Protein AF-A0A916R5S2-F1 (afdb_monomer_lite)

Structure (mmCIF, N/CA/C/O backbone):
data_AF-A0A916R5S2-F1
#
_entry.id   AF-A0A916R5S2-F1
#
loop_
_atom_site.group_PDB
_atom_site.id
_atom_site.type_symbol
_atom_site.label_atom_id
_atom_site.label_alt_id
_atom_site.label_comp_id
_atom_site.label_asym_id
_atom_site.label_entity_id
_atom_site.label_seq_id
_atom_site.pdbx_PDB_ins_code
_atom_site.Cartn_x
_atom_site.Cartn_y
_atom_site.Cartn_z
_atom_site.occupancy
_atom_site.B_iso_or_equiv
_atom_site.auth_seq_id
_atom_site.auth_comp_id
_atom_site.auth_asym_id
_atom_site.auth_atom_id
_atom_site.pdbx_PDB_model_num
ATOM 1 N N . MET A 1 1 ? 13.978 -14.803 -26.545 1.00 89.81 1 MET A N 1
ATOM 2 C CA . MET A 1 1 ? 14.622 -14.145 -25.382 1.00 89.81 1 MET A CA 1
ATOM 3 C C . MET A 1 1 ? 14.631 -12.640 -25.612 1.00 89.81 1 MET A C 1
ATOM 5 O O . MET A 1 1 ? 14.760 -12.232 -26.760 1.00 89.81 1 MET A O 1
ATOM 9 N N . TRP A 1 2 ? 14.476 -11.830 -24.563 1.00 93.44 2 TRP A N 1
ATOM 10 C CA . TRP A 1 2 ? 14.509 -10.365 -24.655 1.00 93.44 2 TRP A CA 1
ATOM 11 C C . TRP A 1 2 ? 15.694 -9.820 -23.861 1.00 93.44 2 TRP A C 1
ATOM 13 O O . TRP A 1 2 ? 15.903 -10.225 -22.720 1.00 93.44 2 TRP A O 1
ATOM 23 N N . ILE A 1 3 ? 16.462 -8.920 -24.470 1.00 92.69 3 ILE A N 1
ATOM 24 C CA . ILE A 1 3 ? 17.584 -8.219 -23.846 1.00 92.69 3 ILE A CA 1
ATOM 25 C C . ILE A 1 3 ? 17.203 -6.747 -23.750 1.00 92.69 3 ILE A C 1
ATOM 27 O O . ILE A 1 3 ? 17.071 -6.076 -24.771 1.00 92.69 3 ILE A O 1
ATOM 31 N N . LEU A 1 4 ? 17.036 -6.241 -22.531 1.00 93.19 4 LEU A N 1
ATOM 32 C CA . LEU A 1 4 ? 16.812 -4.820 -22.284 1.00 93.19 4 LEU A CA 1
ATOM 33 C C . LEU A 1 4 ? 18.166 -4.152 -22.047 1.00 93.19 4 LEU A C 1
ATOM 35 O O . LEU A 1 4 ? 18.905 -4.549 -21.148 1.00 93.19 4 LEU A O 1
ATOM 39 N N . SER A 1 5 ? 18.503 -3.161 -22.867 1.00 91.75 5 SER A N 1
ATOM 40 C CA . SER A 1 5 ? 19.760 -2.429 -22.754 1.00 91.75 5 SER A CA 1
ATOM 41 C C . SER A 1 5 ? 19.482 -0.948 -22.488 1.00 91.75 5 SER A C 1
ATOM 43 O O . SER A 1 5 ? 18.936 -0.278 -23.371 1.00 91.75 5 SER A O 1
ATOM 45 N N . PRO A 1 6 ? 19.879 -0.406 -21.315 1.00 88.94 6 PRO A N 1
ATOM 46 C CA . PRO A 1 6 ? 19.722 1.017 -20.998 1.00 88.94 6 PRO A CA 1
ATOM 47 C C . PRO A 1 6 ? 20.421 1.934 -22.006 1.00 88.94 6 PRO A C 1
ATOM 49 O O . PRO A 1 6 ? 19.962 3.041 -22.266 1.00 88.94 6 PRO A O 1
ATOM 52 N N . SER A 1 7 ? 21.524 1.463 -22.595 1.00 87.38 7 SER A N 1
ATOM 53 C CA . SER A 1 7 ? 22.209 2.129 -23.701 1.00 87.38 7 SER A CA 1
ATOM 54 C C . SER A 1 7 ? 22.721 1.119 -24.715 1.00 87.38 7 SER A C 1
ATOM 56 O O . SER A 1 7 ? 23.591 0.307 -24.395 1.00 87.38 7 SER A O 1
ATOM 58 N N . CYS A 1 8 ? 22.276 1.249 -25.958 1.00 90.88 8 CYS A N 1
ATOM 59 C CA . CYS A 1 8 ? 22.796 0.489 -27.082 1.00 90.88 8 CYS A CA 1
ATOM 60 C C . CYS A 1 8 ? 23.382 1.442 -28.129 1.00 90.88 8 CYS A C 1
ATOM 62 O O . CYS A 1 8 ? 22.776 2.468 -28.454 1.00 90.88 8 CYS A O 1
ATOM 64 N N . SER A 1 9 ? 24.565 1.110 -28.648 1.00 90.81 9 SER A N 1
ATOM 65 C CA . SER A 1 9 ? 25.219 1.847 -29.733 1.00 90.81 9 SER A CA 1
ATOM 66 C C . SER A 1 9 ? 25.009 1.139 -31.070 1.00 90.81 9 SER A C 1
ATOM 68 O O . SER A 1 9 ? 24.817 -0.078 -31.109 1.00 90.81 9 SER A O 1
ATOM 70 N N . ALA A 1 10 ? 25.116 1.883 -32.175 1.00 88.81 10 ALA A N 1
ATOM 71 C CA . ALA A 1 10 ? 25.030 1.316 -33.525 1.00 88.81 10 ALA A CA 1
ATOM 72 C C . ALA A 1 10 ? 26.030 0.163 -33.728 1.00 88.81 10 ALA A C 1
ATOM 74 O O . ALA A 1 10 ? 25.668 -0.888 -34.239 1.00 88.81 10 ALA A O 1
ATOM 75 N N . ARG A 1 11 ? 27.251 0.296 -33.188 1.00 92.19 11 ARG A N 1
ATOM 76 C CA . ARG A 1 11 ? 28.278 -0.757 -33.235 1.00 92.19 11 ARG A CA 1
ATOM 77 C C . ARG A 1 11 ? 27.813 -2.083 -32.622 1.00 92.19 11 ARG A C 1
ATOM 79 O O . ARG A 1 11 ? 28.176 -3.135 -33.137 1.00 92.19 11 ARG A O 1
ATOM 86 N N . ILE A 1 12 ? 27.066 -2.047 -31.516 1.00 88.88 12 ILE A N 1
ATOM 87 C CA . ILE A 1 12 ? 26.547 -3.261 -30.866 1.00 88.88 12 ILE A CA 1
ATOM 88 C C . ILE A 1 12 ? 25.452 -3.883 -31.736 1.00 88.88 12 ILE A C 1
ATOM 90 O O . ILE A 1 12 ? 25.489 -5.083 -31.991 1.00 88.88 12 ILE A O 1
ATOM 94 N N . ILE A 1 13 ? 24.519 -3.065 -32.226 1.00 92.00 13 ILE A N 1
ATOM 95 C CA . ILE A 1 13 ? 23.412 -3.508 -33.085 1.00 92.00 13 ILE A CA 1
ATOM 96 C C . ILE A 1 13 ? 23.960 -4.184 -34.350 1.00 92.00 13 ILE A C 1
ATOM 98 O O . ILE A 1 13 ? 23.621 -5.335 -34.633 1.00 92.00 13 ILE A O 1
ATOM 102 N N . ASP A 1 14 ? 24.877 -3.507 -35.043 1.00 92.00 14 ASP A N 1
ATOM 103 C CA . ASP A 1 14 ? 25.511 -3.999 -36.266 1.00 92.00 14 ASP A CA 1
ATOM 104 C C . ASP A 1 14 ? 26.375 -5.236 -35.996 1.00 92.00 14 ASP A C 1
ATOM 106 O O . ASP A 1 14 ? 26.348 -6.198 -36.764 1.00 92.00 14 ASP A O 1
ATOM 110 N N . GLY A 1 15 ? 27.105 -5.252 -34.875 1.00 91.06 15 GLY A N 1
ATOM 111 C CA . GLY A 1 15 ? 27.971 -6.363 -34.480 1.00 91.06 15 GLY A CA 1
ATOM 112 C C . GLY A 1 15 ? 27.218 -7.672 -34.232 1.00 91.06 15 GLY A C 1
ATOM 113 O O . GLY A 1 15 ? 27.722 -8.740 -34.574 1.00 91.06 15 GLY A O 1
ATOM 114 N N . PHE A 1 16 ? 25.995 -7.602 -33.699 1.00 90.12 16 PHE A N 1
ATOM 115 C CA . PHE A 1 16 ? 25.113 -8.766 -33.549 1.00 90.12 16 PHE A CA 1
ATOM 116 C C . PHE A 1 16 ? 24.266 -9.056 -34.799 1.00 90.12 16 PHE A C 1
ATOM 118 O O . PHE A 1 16 ? 23.487 -10.012 -34.809 1.00 90.12 16 PHE A O 1
ATOM 125 N N . GLY A 1 17 ? 24.403 -8.250 -35.858 1.00 90.81 17 GLY A N 1
ATOM 126 C CA . GLY A 1 17 ? 23.577 -8.341 -37.060 1.00 90.81 17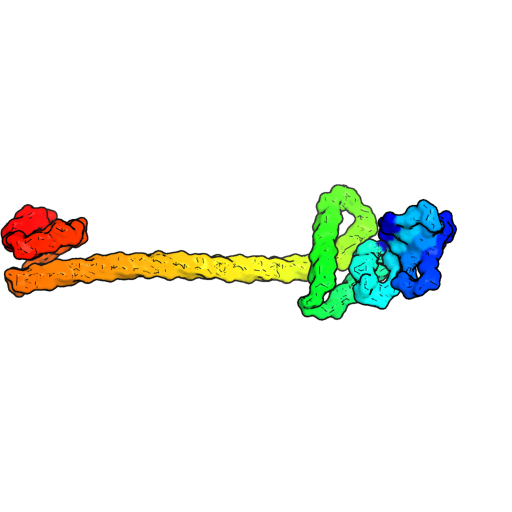 GLY A CA 1
ATOM 127 C C . GLY A 1 17 ? 22.090 -8.130 -36.772 1.00 90.81 17 GLY A C 1
ATOM 128 O O . GLY A 1 17 ? 21.247 -8.676 -37.489 1.00 90.81 17 GLY A O 1
ATOM 129 N N . ALA A 1 18 ? 21.771 -7.398 -35.702 1.00 93.12 18 ALA A N 1
ATOM 130 C CA . ALA A 1 18 ? 20.407 -7.166 -35.268 1.00 93.12 18 ALA A CA 1
ATOM 131 C C . ALA A 1 18 ? 19.750 -6.121 -36.176 1.00 93.12 18 ALA A C 1
ATOM 133 O O . ALA A 1 18 ? 20.340 -5.088 -36.489 1.00 93.12 18 ALA A O 1
ATOM 134 N N . LYS A 1 19 ? 18.528 -6.394 -36.630 1.00 92.00 19 LYS A N 1
ATOM 135 C CA . LYS A 1 19 ? 17.809 -5.537 -37.581 1.00 92.00 19 LYS A CA 1
ATOM 136 C C . LYS A 1 19 ? 16.468 -5.114 -37.016 1.00 92.00 19 LYS A C 1
ATOM 138 O O . LYS A 1 19 ? 15.856 -5.852 -36.248 1.00 92.00 19 LYS A O 1
ATOM 143 N N . LEU A 1 20 ? 16.017 -3.927 -37.409 1.00 90.50 20 LEU A N 1
ATOM 144 C CA . LEU A 1 20 ? 14.646 -3.505 -37.148 1.00 90.50 20 LEU A CA 1
ATOM 145 C C . LEU A 1 20 ? 13.672 -4.477 -37.810 1.00 90.50 20 LEU A C 1
ATOM 147 O O . LEU A 1 20 ? 13.974 -5.081 -38.845 1.00 90.50 20 LEU A O 1
ATOM 151 N N . ASP A 1 21 ? 12.501 -4.604 -37.204 1.00 86.44 21 ASP A N 1
ATOM 152 C CA . ASP A 1 21 ? 11.423 -5.364 -37.804 1.00 86.44 21 ASP A CA 1
ATOM 153 C C . ASP A 1 21 ? 10.960 -4.711 -39.113 1.00 86.44 21 ASP A C 1
ATOM 155 O O . ASP A 1 21 ? 10.623 -3.529 -39.168 1.00 86.44 21 ASP A O 1
ATOM 159 N N . SER A 1 22 ? 10.922 -5.507 -40.178 1.00 79.94 22 SER A N 1
ATOM 160 C CA . SER A 1 22 ? 10.434 -5.083 -41.489 1.00 79.94 22 SER A CA 1
ATOM 161 C C . SER A 1 22 ? 8.906 -5.056 -41.583 1.00 79.94 22 SER A C 1
ATOM 163 O O . SER A 1 22 ? 8.383 -4.535 -42.565 1.00 79.94 22 SER A O 1
ATOM 165 N N . SER A 1 23 ? 8.183 -5.631 -40.613 1.00 81.38 23 SER A N 1
ATOM 166 C CA . SER A 1 23 ? 6.713 -5.676 -40.628 1.00 81.38 23 SER A CA 1
ATOM 167 C C . SER A 1 23 ? 6.047 -4.383 -40.136 1.00 81.38 23 SER A C 1
ATOM 169 O O . SER A 1 23 ? 4.849 -4.199 -40.344 1.00 81.38 23 SER A O 1
ATOM 171 N N . GLY A 1 24 ? 6.814 -3.476 -39.517 1.00 80.00 24 GLY A N 1
ATOM 172 C CA . GLY A 1 24 ? 6.319 -2.195 -39.001 1.00 80.00 24 GLY A CA 1
ATOM 173 C C . GLY A 1 24 ? 5.484 -2.312 -37.723 1.00 80.00 24 GLY A C 1
ATOM 174 O O . GLY A 1 24 ? 4.886 -1.330 -37.296 1.00 80.00 24 GLY A O 1
ATOM 175 N N . GLN A 1 25 ? 5.436 -3.496 -37.107 1.00 85.62 25 GLN A N 1
ATOM 176 C CA . GLN A 1 25 ? 4.687 -3.734 -35.870 1.00 85.62 25 GLN A CA 1
ATOM 177 C C . GLN A 1 25 ? 5.433 -3.247 -34.624 1.00 85.62 25 GLN A C 1
ATOM 179 O O . GLN A 1 25 ? 4.815 -3.037 -33.582 1.00 85.62 25 GLN A O 1
ATOM 184 N N . TRP A 1 26 ? 6.751 -3.071 -34.723 1.00 89.81 26 TRP A N 1
ATOM 185 C CA . TRP A 1 26 ? 7.603 -2.690 -33.603 1.00 89.81 26 TRP A CA 1
ATOM 186 C C . TRP A 1 26 ? 8.151 -1.271 -33.766 1.00 89.81 26 TRP A C 1
ATOM 188 O O . TRP A 1 26 ? 8.529 -0.883 -34.875 1.00 89.81 26 TRP A O 1
ATOM 198 N N . PRO A 1 27 ? 8.222 -0.490 -32.672 1.00 90.38 27 PRO A N 1
ATOM 199 C CA . PRO A 1 27 ? 8.779 0.852 -32.715 1.00 90.38 27 PRO A CA 1
ATOM 200 C C . PRO A 1 27 ? 10.292 0.823 -32.956 1.00 90.38 27 PRO A C 1
ATOM 202 O O . PRO A 1 27 ? 10.969 -0.197 -32.789 1.00 90.38 27 PRO A O 1
ATOM 205 N N . THR A 1 28 ? 10.846 1.990 -33.288 1.00 90.25 28 THR A N 1
ATOM 206 C CA . THR A 1 28 ? 12.298 2.192 -33.281 1.00 90.25 28 THR A CA 1
ATOM 207 C C . THR A 1 28 ? 12.879 1.828 -31.915 1.00 90.25 28 THR A C 1
ATOM 209 O O . THR A 1 28 ? 12.227 2.004 -30.886 1.00 90.25 28 THR A O 1
ATOM 212 N N . GLY A 1 29 ? 14.101 1.296 -31.901 1.00 91.19 29 GLY A N 1
ATOM 213 C CA . GLY A 1 29 ? 14.746 0.817 -30.678 1.00 91.19 29 GLY A CA 1
ATOM 214 C C . GLY A 1 29 ? 14.528 -0.671 -30.382 1.00 91.19 29 GLY A C 1
ATOM 215 O O . GLY A 1 29 ? 15.212 -1.204 -29.511 1.00 91.19 29 GLY A O 1
ATOM 216 N N . VAL A 1 30 ? 13.648 -1.371 -31.110 1.00 94.50 30 VAL A N 1
ATOM 217 C CA . VAL A 1 30 ? 13.471 -2.829 -30.992 1.00 94.50 30 VAL A CA 1
ATOM 218 C C . VAL A 1 30 ? 14.119 -3.543 -32.176 1.00 94.50 30 VAL A C 1
ATOM 220 O O . VAL A 1 30 ? 13.695 -3.400 -33.321 1.00 94.50 30 VAL A O 1
ATOM 223 N N . TYR A 1 31 ? 15.148 -4.337 -31.891 1.00 94.25 31 TYR A N 1
ATOM 224 C CA . TYR A 1 31 ? 15.961 -5.027 -32.887 1.00 94.25 31 TYR A CA 1
ATOM 225 C C . TYR A 1 31 ? 15.865 -6.539 -32.725 1.00 94.25 31 TYR A C 1
ATOM 227 O O . TYR A 1 31 ? 15.922 -7.056 -31.613 1.00 94.25 31 TYR A O 1
ATOM 235 N N . PHE A 1 32 ? 15.800 -7.260 -33.837 1.00 94.62 32 PHE A N 1
ATOM 236 C CA . PHE A 1 32 ? 15.737 -8.715 -33.876 1.00 94.62 32 PHE A CA 1
ATOM 237 C C . PHE A 1 32 ? 17.043 -9.290 -34.411 1.00 94.62 32 PHE A C 1
ATOM 239 O O . PHE A 1 32 ? 17.549 -8.865 -35.452 1.00 94.62 32 PHE A O 1
ATOM 246 N N . LEU A 1 33 ? 17.594 -10.263 -33.688 1.00 93.50 33 LEU A N 1
ATOM 247 C CA . LEU A 1 33 ? 18.788 -10.990 -34.106 1.00 93.50 33 LEU A CA 1
ATOM 248 C C . LEU A 1 33 ? 18.435 -11.979 -35.234 1.00 93.50 33 LEU A C 1
ATOM 250 O O . LEU A 1 33 ? 17.257 -12.289 -35.445 1.00 93.50 33 LEU A O 1
ATOM 254 N N . PRO A 1 34 ? 19.434 -12.503 -35.969 1.00 91.75 34 PRO A N 1
ATOM 255 C CA . PRO A 1 34 ? 19.202 -13.458 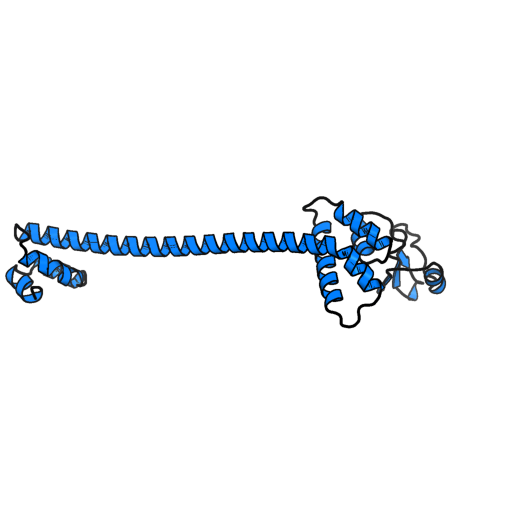-37.049 1.00 91.75 34 PRO A CA 1
ATOM 256 C C . PRO A 1 34 ? 18.321 -14.650 -36.641 1.00 91.75 34 PRO A C 1
ATOM 258 O O . PRO A 1 34 ? 18.397 -15.140 -35.515 1.00 91.75 34 PRO A O 1
ATOM 261 N N . LYS A 1 35 ? 17.529 -15.152 -37.600 1.00 85.56 35 LYS A N 1
ATOM 262 C CA . LYS A 1 35 ? 16.391 -16.082 -37.421 1.00 85.56 35 LYS A CA 1
ATOM 263 C C . LYS A 1 35 ? 16.611 -17.250 -36.449 1.00 85.56 35 LYS A C 1
ATOM 265 O O . LYS A 1 35 ? 15.677 -17.648 -35.770 1.00 85.56 35 LYS A O 1
ATOM 270 N N . PHE A 1 36 ? 17.813 -17.814 -36.377 1.00 88.25 36 PHE A N 1
ATOM 271 C CA . PHE A 1 36 ? 18.091 -18.972 -35.518 1.00 88.25 36 PHE A CA 1
ATOM 272 C C . PHE A 1 36 ? 18.387 -18.620 -34.053 1.00 88.25 36 PHE A C 1
ATOM 274 O O . PHE A 1 36 ? 18.405 -19.511 -33.212 1.00 88.25 36 PHE A O 1
ATOM 281 N N . GLN A 1 37 ? 18.600 -17.341 -33.730 1.00 86.19 37 GLN A N 1
ATOM 282 C CA . GLN A 1 37 ? 18.935 -16.889 -32.376 1.00 86.19 37 GLN A CA 1
ATOM 283 C C . GLN A 1 37 ? 17.698 -16.548 -31.531 1.00 86.19 37 GLN A C 1
ATOM 285 O O . GLN A 1 37 ? 17.817 -16.446 -30.312 1.00 86.19 37 GLN A O 1
ATOM 290 N N . ASN A 1 38 ? 16.520 -16.366 -32.152 1.00 86.50 38 ASN A N 1
ATOM 291 C CA . ASN A 1 38 ? 15.231 -16.106 -31.482 1.00 86.50 38 ASN A CA 1
ATOM 292 C C . ASN A 1 38 ? 15.318 -15.082 -30.329 1.00 86.50 38 ASN A C 1
ATOM 294 O O . ASN A 1 38 ? 14.735 -15.260 -29.249 1.00 86.50 38 ASN A O 1
ATOM 298 N N . THR A 1 39 ? 16.089 -14.016 -30.544 1.00 93.12 39 THR A N 1
ATOM 299 C CA . THR A 1 39 ? 16.413 -13.014 -29.527 1.00 93.12 39 THR A CA 1
ATOM 300 C C . THR A 1 39 ? 16.133 -11.616 -30.058 1.00 93.12 39 THR A C 1
ATOM 302 O O . THR A 1 39 ? 16.408 -11.329 -31.223 1.00 93.12 39 THR A O 1
ATOM 305 N N . ALA A 1 40 ? 15.590 -10.759 -29.197 1.00 93.25 40 ALA A N 1
ATOM 306 C CA . ALA A 1 40 ? 15.369 -9.349 -29.476 1.00 93.25 40 ALA A CA 1
ATOM 307 C C . ALA A 1 40 ? 16.146 -8.479 -28.480 1.00 93.25 40 ALA A C 1
ATOM 309 O O . ALA A 1 40 ? 16.216 -8.799 -27.291 1.00 93.25 40 ALA A O 1
ATOM 310 N N . ILE A 1 41 ? 16.721 -7.384 -28.971 1.00 94.56 41 ILE A N 1
ATOM 311 C CA . ILE A 1 41 ? 17.360 -6.337 -28.176 1.00 94.56 41 ILE A CA 1
ATOM 312 C C . ILE A 1 41 ? 16.436 -5.126 -28.168 1.00 94.56 41 ILE A C 1
ATOM 314 O O . ILE A 1 41 ? 16.064 -4.611 -29.220 1.00 94.56 41 ILE A O 1
ATOM 318 N N . VAL A 1 42 ? 16.119 -4.641 -26.976 1.00 95.62 42 VAL A N 1
ATOM 319 C CA . VAL A 1 42 ? 15.435 -3.371 -26.761 1.00 95.62 42 VAL A CA 1
ATOM 320 C C . VAL A 1 42 ? 16.478 -2.353 -26.323 1.00 95.62 42 VAL A C 1
ATOM 322 O O . VAL A 1 42 ? 16.985 -2.397 -25.200 1.00 95.62 42 VAL A O 1
ATOM 325 N N . ALA A 1 43 ? 16.824 -1.452 -27.233 1.00 95.00 43 ALA A N 1
ATOM 326 C CA . ALA A 1 43 ? 17.688 -0.312 -26.981 1.00 95.00 43 ALA A CA 1
ATOM 327 C C . ALA A 1 43 ? 16.852 0.815 -26.366 1.00 95.00 43 ALA A C 1
ATOM 329 O O . ALA A 1 43 ? 16.232 1.599 -27.084 1.00 95.0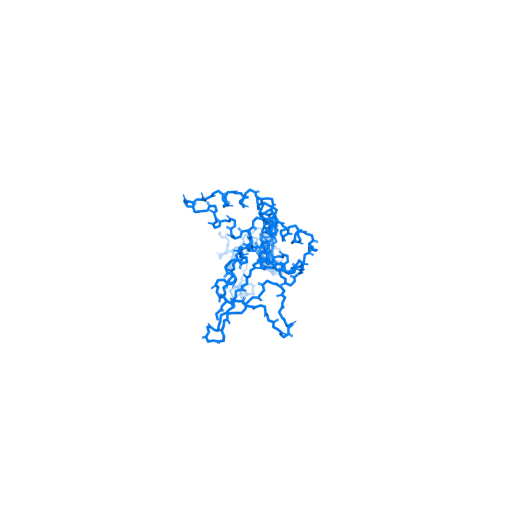0 43 ALA A O 1
ATOM 330 N N . ILE A 1 44 ? 16.827 0.893 -25.034 1.00 94.81 44 ILE A N 1
ATOM 331 C CA . ILE A 1 44 ? 15.954 1.819 -24.296 1.00 94.81 44 ILE A CA 1
ATOM 332 C C . ILE A 1 44 ? 16.223 3.275 -24.699 1.00 94.81 44 ILE A C 1
ATOM 334 O O . ILE A 1 44 ? 15.287 4.039 -24.915 1.00 94.81 44 ILE A O 1
ATOM 338 N N . ASN A 1 45 ? 17.493 3.636 -24.897 1.00 93.56 45 ASN A N 1
ATOM 339 C CA . ASN A 1 45 ? 17.922 4.966 -25.337 1.00 93.56 45 ASN A CA 1
ATOM 340 C C . ASN A 1 45 ? 17.507 5.348 -26.771 1.00 93.56 45 ASN A C 1
ATOM 342 O O . ASN A 1 45 ? 17.795 6.459 -27.204 1.00 93.56 45 ASN A O 1
ATOM 346 N N . GLN A 1 46 ? 16.890 4.434 -27.522 1.00 94.00 46 GLN A N 1
ATOM 347 C CA . GLN A 1 46 ? 16.448 4.646 -28.905 1.00 94.00 46 GLN A CA 1
ATOM 348 C C . GLN A 1 46 ? 14.931 4.456 -29.068 1.00 94.00 46 GLN A C 1
ATOM 350 O O . GLN A 1 46 ? 14.408 4.541 -30.184 1.00 94.00 46 GLN A O 1
ATOM 355 N N . LEU A 1 47 ? 14.221 4.185 -27.967 1.00 95.06 47 LEU A N 1
ATOM 356 C CA . LEU A 1 47 ? 12.769 4.075 -27.970 1.00 95.06 47 LEU A CA 1
ATOM 357 C C . LEU A 1 47 ? 12.124 5.446 -28.219 1.00 95.06 47 LEU A C 1
ATOM 359 O O . LEU A 1 47 ? 12.623 6.458 -27.719 1.00 95.06 47 LEU A O 1
ATOM 363 N N . PRO A 1 48 ? 10.999 5.499 -28.954 1.00 94.19 48 PRO A N 1
ATOM 364 C CA . PRO A 1 48 ? 10.277 6.743 -29.179 1.00 94.19 48 PRO A CA 1
ATOM 365 C C . PRO A 1 48 ? 9.754 7.325 -27.866 1.00 94.19 48 PRO A C 1
ATOM 367 O O . PRO A 1 48 ? 9.427 6.591 -26.937 1.00 94.19 48 PRO A O 1
ATOM 370 N N . ILE A 1 49 ? 9.636 8.648 -27.809 1.00 93.19 49 ILE A N 1
ATOM 371 C CA . ILE A 1 49 ? 9.117 9.377 -26.650 1.00 93.19 49 ILE A CA 1
ATOM 372 C C . ILE A 1 49 ? 7.586 9.381 -26.721 1.00 93.19 49 ILE A C 1
ATOM 374 O O . ILE A 1 49 ? 6.989 10.164 -27.459 1.00 93.19 49 ILE A O 1
ATOM 378 N N . ASN A 1 50 ? 6.957 8.454 -26.003 1.00 91.69 50 ASN A N 1
ATOM 379 C CA . ASN A 1 50 ? 5.510 8.368 -25.819 1.00 91.69 50 ASN A CA 1
ATOM 380 C C . ASN A 1 50 ? 5.178 7.570 -24.541 1.00 91.69 50 ASN A C 1
ATOM 382 O O . ASN A 1 50 ? 6.078 7.068 -23.859 1.00 91.69 50 ASN A O 1
ATOM 386 N N . GLN A 1 51 ? 3.887 7.454 -24.214 1.00 89.00 51 GLN A N 1
ATOM 387 C CA . GLN A 1 51 ? 3.427 6.746 -23.013 1.00 89.00 51 GLN A CA 1
ATOM 388 C C . GLN A 1 51 ? 3.688 5.230 -23.069 1.00 89.00 51 GLN A C 1
ATOM 390 O O . GLN A 1 51 ? 4.039 4.644 -22.047 1.00 89.00 51 GLN A O 1
ATOM 395 N N . ASP A 1 52 ? 3.605 4.605 -24.248 1.00 90.38 52 ASP A N 1
ATOM 396 C CA . ASP A 1 52 ? 3.758 3.149 -24.409 1.00 90.38 52 ASP A CA 1
ATOM 397 C C . ASP A 1 52 ? 5.173 2.660 -24.069 1.00 90.38 52 ASP A C 1
ATOM 399 O O . ASP A 1 52 ? 5.368 1.534 -23.606 1.00 90.38 52 ASP A O 1
ATOM 403 N N . THR A 1 53 ? 6.180 3.510 -24.277 1.00 93.62 53 THR A N 1
ATOM 404 C CA . THR A 1 53 ? 7.588 3.212 -23.976 1.00 93.62 53 THR A CA 1
ATOM 405 C C . THR A 1 53 ? 8.059 3.800 -22.651 1.00 93.62 53 THR A C 1
ATOM 407 O O . THR A 1 53 ? 9.188 3.525 -22.238 1.00 93.62 53 THR A O 1
ATOM 410 N N . LEU A 1 54 ? 7.229 4.610 -21.985 1.00 92.12 54 LEU A N 1
ATOM 411 C CA . LEU A 1 54 ? 7.605 5.360 -20.787 1.00 92.12 54 LEU A CA 1
ATOM 412 C C . LEU A 1 54 ? 8.167 4.438 -19.703 1.00 92.12 54 LEU A C 1
ATOM 414 O O . LEU A 1 54 ? 9.246 4.695 -19.177 1.00 92.12 54 LEU A O 1
ATOM 418 N N . TRP A 1 55 ? 7.485 3.321 -19.442 1.00 91.06 55 TRP A N 1
ATOM 419 C CA . TRP A 1 55 ? 7.896 2.351 -18.429 1.00 91.06 55 TRP A CA 1
ATOM 420 C C . TRP A 1 55 ? 9.306 1.796 -18.671 1.00 91.06 55 TRP A C 1
ATOM 422 O O . TRP A 1 55 ? 10.055 1.643 -17.716 1.00 91.06 55 TRP A O 1
ATOM 432 N N . LEU A 1 56 ? 9.700 1.556 -19.929 1.00 91.81 56 LEU A N 1
ATOM 433 C CA . LEU A 1 56 ? 11.057 1.119 -20.280 1.00 91.81 56 LEU A CA 1
ATOM 434 C C . LEU A 1 56 ? 12.065 2.252 -20.132 1.00 91.81 56 LEU A C 1
ATOM 436 O O . LEU A 1 56 ? 13.165 2.029 -19.634 1.00 91.81 56 LEU A O 1
ATOM 440 N N . ARG A 1 57 ? 11.704 3.463 -20.566 1.00 92.44 57 ARG A N 1
ATOM 441 C CA . ARG A 1 57 ? 12.602 4.625 -20.542 1.00 92.44 57 ARG A CA 1
ATOM 442 C C . ARG A 1 57 ? 12.914 5.093 -19.123 1.00 92.44 57 ARG A C 1
ATOM 444 O O . ARG A 1 57 ? 14.036 5.527 -18.886 1.00 92.44 57 ARG A O 1
ATOM 451 N N . VAL A 1 58 ? 11.997 4.895 -18.174 1.00 89.00 58 VAL A N 1
ATOM 452 C CA . VAL A 1 58 ? 12.249 5.078 -16.733 1.00 89.00 58 VAL A CA 1
ATOM 453 C C . VAL A 1 58 ? 13.365 4.149 -16.221 1.00 89.00 58 VAL A C 1
ATOM 455 O O . VAL A 1 58 ? 14.118 4.532 -15.327 1.00 89.00 58 VAL A O 1
ATOM 458 N N . LEU A 1 59 ? 13.540 2.966 -16.827 1.00 85.50 59 LEU A N 1
ATOM 459 C CA . LEU A 1 59 ? 14.640 2.033 -16.524 1.00 85.50 59 LEU A CA 1
ATOM 460 C C . LEU A 1 59 ? 15.911 2.311 -17.345 1.00 85.50 59 LEU A C 1
ATOM 462 O O . LEU A 1 59 ? 16.871 1.538 -17.296 1.00 85.50 59 LEU A O 1
ATOM 466 N N . GLY A 1 60 ? 15.894 3.365 -18.163 1.00 87.38 60 GLY A N 1
ATOM 467 C CA . GLY A 1 60 ? 17.043 3.815 -18.932 1.00 87.38 60 GLY A CA 1
ATOM 468 C C . GLY A 1 60 ? 18.116 4.437 -18.043 1.00 87.38 60 GLY A C 1
ATOM 469 O O . GLY A 1 60 ? 18.114 4.293 -16.825 1.00 87.38 60 GLY A O 1
ATOM 470 N N . LYS A 1 61 ? 19.042 5.167 -18.662 1.00 83.38 61 LYS A N 1
ATOM 471 C CA . LYS A 1 61 ? 20.066 5.926 -17.937 1.00 83.38 61 LYS A CA 1
ATOM 472 C C . LYS A 1 61 ? 20.342 7.273 -18.590 1.00 83.38 61 LYS A C 1
ATOM 474 O O . LYS A 1 61 ? 20.064 7.453 -19.780 1.00 83.38 61 LYS A O 1
ATOM 479 N N . GLY A 1 62 ? 20.914 8.194 -17.817 1.00 84.38 62 GLY A N 1
ATOM 480 C CA . GLY A 1 62 ? 21.225 9.553 -18.264 1.00 84.38 62 GLY A CA 1
ATOM 481 C C . GLY A 1 62 ? 19.986 10.273 -18.804 1.00 84.38 62 GLY A C 1
ATOM 482 O O . GLY A 1 62 ? 18.898 10.163 -18.242 1.00 84.38 62 GLY A O 1
ATOM 483 N N . GLN A 1 63 ? 20.131 10.944 -19.949 1.00 85.69 63 GLN A N 1
ATOM 484 C CA . GLN A 1 63 ? 19.081 11.788 -20.539 1.00 85.69 63 GLN A CA 1
ATOM 485 C C . GLN A 1 63 ? 17.765 11.050 -20.828 1.00 85.69 63 GLN A C 1
ATOM 487 O O . GLN A 1 63 ? 16.691 11.616 -20.642 1.00 85.69 63 GLN A O 1
ATOM 492 N N . THR A 1 64 ? 17.817 9.784 -21.264 1.00 90.31 64 THR A N 1
ATOM 493 C CA . THR A 1 64 ? 16.596 9.011 -21.556 1.00 90.31 64 THR A CA 1
ATOM 494 C C . THR A 1 64 ? 15.741 8.823 -20.306 1.00 90.31 64 THR A C 1
ATOM 496 O O . THR A 1 64 ? 14.517 8.920 -20.376 1.00 90.31 64 THR A O 1
ATOM 499 N N . GLN A 1 65 ? 16.390 8.572 -19.169 1.00 86.19 65 GLN A N 1
ATOM 500 C CA . GLN A 1 65 ? 15.715 8.390 -17.893 1.00 86.19 65 GLN A CA 1
ATOM 501 C C . GLN A 1 65 ? 15.229 9.721 -17.325 1.00 86.19 65 GLN A C 1
ATOM 503 O O . GLN A 1 65 ? 14.093 9.797 -16.874 1.00 86.19 65 GLN A O 1
ATOM 508 N N . GLU A 1 66 ? 16.042 10.776 -17.402 1.00 84.56 66 GLU A N 1
ATOM 509 C CA . GLU A 1 66 ? 15.642 12.125 -16.978 1.00 84.56 66 GLU A CA 1
ATOM 510 C C . GLU A 1 66 ? 14.376 12.588 -17.696 1.00 84.56 66 GLU A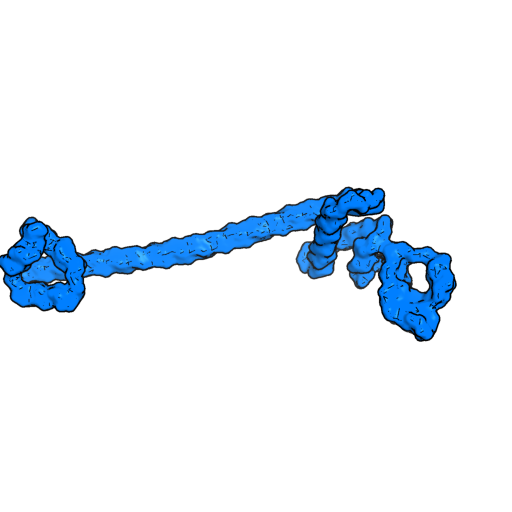 C 1
ATOM 512 O O . GLU A 1 66 ? 13.416 13.021 -17.062 1.00 84.56 66 GLU A O 1
ATOM 517 N N . GLN A 1 67 ? 14.341 12.431 -19.018 1.00 89.12 67 GLN A N 1
ATOM 518 C CA . GLN A 1 67 ? 13.176 12.790 -19.810 1.00 89.12 67 GLN A CA 1
ATOM 519 C C . GLN A 1 67 ? 11.949 11.949 -19.429 1.00 89.12 67 GLN A C 1
ATOM 521 O O . GLN A 1 67 ? 10.853 12.487 -19.288 1.00 89.12 67 GLN A O 1
ATOM 526 N N . ALA A 1 68 ? 12.138 10.646 -19.209 1.00 91.38 68 ALA A N 1
ATOM 527 C CA . ALA A 1 68 ? 11.064 9.758 -18.783 1.00 91.38 68 ALA A CA 1
ATOM 528 C C . ALA A 1 68 ? 10.524 10.111 -17.387 1.00 91.38 68 ALA A C 1
ATOM 530 O O . ALA A 1 68 ? 9.320 10.034 -17.165 1.00 91.38 68 ALA A O 1
ATOM 531 N N . ILE A 1 69 ? 11.379 10.538 -16.455 1.00 86.62 69 ILE A N 1
ATOM 532 C CA . ILE A 1 69 ? 10.953 11.008 -15.129 1.00 86.62 69 ILE A CA 1
ATOM 533 C C . ILE A 1 69 ? 10.132 12.297 -15.261 1.00 86.62 69 ILE A C 1
ATOM 535 O O . ILE A 1 69 ? 9.071 12.398 -14.654 1.00 86.62 69 ILE A O 1
ATOM 539 N N . LEU A 1 70 ? 10.552 13.250 -16.098 1.00 87.38 70 LEU A N 1
ATOM 540 C CA . LEU A 1 70 ? 9.776 14.474 -16.340 1.00 87.38 70 LEU A CA 1
ATOM 541 C C . LEU A 1 70 ? 8.403 14.177 -16.961 1.00 87.38 70 LEU A C 1
ATOM 543 O O . LEU A 1 70 ? 7.398 14.765 -16.566 1.00 87.38 70 LEU A O 1
ATOM 547 N N . GLU A 1 71 ? 8.337 13.245 -17.912 1.00 91.25 71 GLU A N 1
ATOM 548 C CA . GLU A 1 71 ? 7.067 12.787 -18.486 1.00 91.25 71 GLU A CA 1
ATOM 549 C C . GLU A 1 71 ? 6.177 12.104 -17.445 1.00 91.25 71 GLU A C 1
ATOM 551 O O . GLU A 1 71 ? 4.971 12.345 -17.424 1.00 91.25 71 GLU A O 1
ATOM 556 N N . LEU A 1 72 ? 6.767 11.284 -16.571 1.00 89.56 72 LEU A N 1
ATOM 557 C CA . LEU A 1 72 ? 6.077 10.620 -15.469 1.00 89.56 72 LEU A CA 1
ATOM 558 C C . LEU A 1 72 ? 5.470 11.637 -14.493 1.00 89.56 72 LEU A C 1
ATOM 560 O O . LEU A 1 72 ? 4.314 11.494 -14.096 1.00 89.56 72 LEU A O 1
ATOM 564 N N . GLU A 1 73 ? 6.220 12.680 -14.135 1.00 84.88 73 GLU A N 1
ATOM 565 C CA . GLU A 1 73 ? 5.750 13.756 -13.258 1.00 84.88 73 GLU A CA 1
ATOM 566 C C . GLU A 1 73 ? 4.643 14.604 -13.892 1.00 84.88 73 GLU A C 1
ATOM 568 O O . GLU A 1 73 ? 3.752 15.082 -13.187 1.00 84.88 73 GLU A O 1
ATOM 573 N N . ALA A 1 74 ? 4.675 14.767 -15.217 1.00 89.25 74 ALA A N 1
ATOM 574 C CA . ALA A 1 74 ? 3.659 15.492 -15.970 1.00 89.25 74 ALA A CA 1
ATOM 575 C C . ALA A 1 74 ? 2.336 14.716 -16.122 1.00 89.25 74 ALA A C 1
ATOM 577 O O . ALA A 1 74 ? 1.327 15.305 -16.521 1.00 89.25 74 ALA A O 1
ATOM 578 N N . LEU A 1 75 ? 2.306 13.411 -15.817 1.00 90.19 75 LEU A N 1
ATOM 579 C CA . LEU A 1 75 ? 1.067 12.633 -15.854 1.00 90.19 75 LEU A CA 1
ATOM 580 C C . LEU A 1 75 ? 0.077 13.117 -14.780 1.00 90.19 75 LEU A C 1
ATOM 582 O O . LEU A 1 75 ? 0.495 13.492 -13.686 1.00 90.19 75 LEU A O 1
ATOM 586 N N . PRO A 1 76 ? -1.245 13.065 -15.028 1.00 88.69 76 PRO A N 1
ATOM 587 C CA . PRO A 1 76 ? -2.241 13.451 -14.030 1.00 88.69 76 PRO A CA 1
ATOM 588 C C . PRO A 1 76 ? -2.149 12.623 -12.733 1.00 88.69 76 PRO A C 1
ATOM 590 O O . PRO A 1 76 ? -1.812 11.435 -12.795 1.00 88.69 76 PRO A O 1
ATOM 593 N N . PRO A 1 77 ? -2.480 13.209 -11.564 1.00 81.56 77 PRO A N 1
ATOM 594 C CA . PRO A 1 77 ? -2.672 12.436 -10.337 1.00 81.56 77 PRO A CA 1
ATOM 595 C C . PRO A 1 77 ? -3.816 11.422 -10.523 1.00 81.56 77 PRO A C 1
ATOM 597 O O . PRO A 1 77 ? -4.796 11.716 -11.209 1.00 81.56 77 PRO A O 1
ATOM 600 N N . GLY A 1 78 ? -3.679 10.222 -9.951 1.00 82.62 78 GLY A N 1
ATOM 601 C CA . GLY A 1 78 ? -4.628 9.114 -10.135 1.00 82.62 78 GLY A CA 1
ATOM 602 C C . GLY A 1 78 ? -4.429 8.294 -11.418 1.00 82.62 78 GLY A C 1
ATOM 603 O O . GLY A 1 78 ? -5.245 7.428 -11.733 1.00 82.62 78 GLY A O 1
ATOM 604 N N . ASN A 1 79 ? -3.382 8.571 -12.206 1.00 88.50 79 ASN A N 1
ATOM 605 C CA . ASN A 1 79 ? -3.032 7.733 -13.349 1.00 88.50 79 ASN A CA 1
ATOM 606 C C . ASN A 1 79 ? -2.334 6.440 -12.865 1.00 88.50 79 ASN A C 1
ATOM 608 O O . ASN A 1 79 ? -1.266 6.539 -12.256 1.00 88.50 79 ASN A O 1
ATOM 612 N N . PRO A 1 80 ? -2.836 5.235 -13.208 1.00 88.19 80 PRO A N 1
ATOM 613 C CA . PRO A 1 80 ? -2.244 3.979 -12.736 1.00 88.19 80 PRO A CA 1
ATOM 614 C C . PRO A 1 80 ? -0.783 3.777 -13.160 1.00 88.19 80 PRO A C 1
ATOM 616 O O . PRO A 1 80 ? 0.011 3.196 -12.425 1.00 88.19 80 PRO A O 1
ATOM 619 N N . LEU A 1 81 ? -0.399 4.254 -14.350 1.00 87.50 81 LEU A N 1
ATOM 620 C CA . LEU A 1 81 ? 0.985 4.178 -14.823 1.00 87.50 81 LEU A CA 1
ATOM 621 C C . LEU A 1 81 ? 1.897 5.071 -13.979 1.00 87.50 81 LEU A C 1
ATOM 623 O O . LEU A 1 81 ? 3.022 4.677 -13.677 1.00 87.50 81 LEU A O 1
ATOM 627 N N . ARG A 1 82 ? 1.399 6.248 -13.575 1.00 88.56 82 ARG A N 1
ATOM 628 C CA . ARG A 1 82 ? 2.135 7.168 -12.708 1.00 88.56 82 ARG A CA 1
ATOM 629 C C . ARG A 1 82 ? 2.400 6.542 -11.344 1.00 88.56 82 ARG A C 1
ATOM 631 O O . ARG A 1 82 ? 3.544 6.538 -10.897 1.00 88.56 82 ARG A O 1
ATOM 638 N N . GLU A 1 83 ? 1.367 5.990 -10.718 1.00 86.56 83 GLU A N 1
ATOM 639 C CA . GLU A 1 83 ? 1.454 5.373 -9.390 1.00 86.56 83 GLU A CA 1
ATOM 640 C C . GLU A 1 83 ? 2.431 4.192 -9.388 1.00 86.56 83 GLU A C 1
ATOM 642 O O . GLU A 1 83 ? 3.415 4.206 -8.646 1.00 86.56 83 GLU A O 1
ATOM 647 N N . ASN A 1 84 ? 2.243 3.239 -10.307 1.00 87.75 84 ASN A N 1
ATOM 648 C CA . ASN A 1 84 ? 3.080 2.042 -10.397 1.00 87.75 84 ASN A CA 1
ATOM 649 C C . ASN A 1 84 ? 4.562 2.368 -10.653 1.00 87.75 84 ASN A C 1
ATOM 651 O O . ASN A 1 84 ? 5.451 1.761 -10.057 1.00 87.75 84 ASN A O 1
ATOM 655 N N . LEU A 1 85 ? 4.854 3.319 -11.550 1.00 87.62 85 LEU A N 1
ATOM 656 C CA . LEU A 1 85 ? 6.239 3.697 -11.846 1.00 87.62 85 LEU A CA 1
ATOM 657 C C . LEU A 1 85 ? 6.877 4.497 -10.708 1.00 87.62 85 LEU A C 1
ATOM 659 O O . LEU A 1 85 ? 8.073 4.343 -10.466 1.00 87.62 85 LEU A O 1
ATOM 663 N N . THR A 1 86 ? 6.100 5.309 -9.990 1.00 86.50 86 THR A N 1
ATOM 664 C CA . THR A 1 86 ? 6.600 6.043 -8.819 1.00 86.50 86 THR A CA 1
ATOM 665 C C . THR A 1 86 ? 6.977 5.078 -7.696 1.00 86.50 86 THR A C 1
ATOM 667 O O . THR A 1 86 ? 8.058 5.204 -7.122 1.00 86.50 86 THR A O 1
ATOM 670 N N . GLU A 1 87 ? 6.146 4.066 -7.436 1.00 84.88 87 GLU A N 1
ATOM 671 C CA . GLU A 1 87 ? 6.444 3.015 -6.458 1.00 84.88 87 GLU A CA 1
ATOM 672 C C . GLU A 1 87 ? 7.703 2.223 -6.842 1.00 84.88 87 GLU A C 1
ATOM 674 O O . GLU A 1 87 ? 8.589 2.012 -6.008 1.00 84.88 87 GLU A O 1
ATOM 679 N N . LEU A 1 88 ? 7.834 1.838 -8.118 1.00 84.69 88 LEU A N 1
ATOM 680 C CA . LEU A 1 88 ? 9.021 1.142 -8.616 1.00 84.69 88 LEU A CA 1
ATOM 681 C C . LEU A 1 88 ? 10.292 1.979 -8.408 1.00 84.69 88 LEU A C 1
ATOM 683 O O . LEU A 1 88 ? 11.296 1.461 -7.916 1.00 84.69 88 LEU A O 1
ATOM 687 N N . LEU A 1 89 ? 10.244 3.273 -8.740 1.00 83.38 89 LEU A N 1
ATOM 688 C CA . LEU A 1 89 ? 11.373 4.186 -8.558 1.00 83.38 89 LEU A CA 1
ATOM 689 C C . LEU A 1 89 ? 11.743 4.358 -7.084 1.00 83.38 89 LEU A C 1
ATOM 691 O O . LEU A 1 89 ? 12.929 4.348 -6.753 1.00 83.38 89 LEU A O 1
ATOM 695 N N . ALA A 1 90 ? 10.755 4.459 -6.194 1.00 82.25 90 ALA A N 1
ATOM 696 C CA . ALA A 1 90 ? 10.994 4.524 -4.757 1.00 82.25 90 ALA A CA 1
ATOM 697 C C . ALA A 1 90 ? 11.637 3.230 -4.226 1.00 82.25 90 ALA A C 1
ATOM 699 O O . ALA A 1 90 ? 12.623 3.283 -3.487 1.00 82.25 90 ALA A O 1
ATOM 700 N N . SER A 1 91 ? 11.141 2.064 -4.651 1.00 82.75 91 SER A N 1
ATOM 701 C CA . SER A 1 91 ? 11.710 0.757 -4.295 1.00 82.75 91 SER A CA 1
ATOM 702 C C . SER A 1 91 ? 13.168 0.624 -4.746 1.00 82.75 91 SER A C 1
ATOM 704 O O . SER A 1 91 ? 14.040 0.179 -3.989 1.00 82.75 91 SER A O 1
ATOM 706 N N . TRP A 1 92 ? 13.462 1.063 -5.969 1.00 80.50 92 TRP A N 1
ATOM 707 C CA . TRP A 1 92 ? 14.818 1.071 -6.506 1.00 80.50 92 TRP A CA 1
ATOM 708 C C . TRP A 1 92 ? 15.730 2.034 -5.761 1.00 80.50 92 TRP A C 1
ATOM 710 O O . TRP A 1 92 ? 16.849 1.652 -5.426 1.00 80.50 92 TRP A O 1
ATOM 720 N N . HIS A 1 93 ? 15.246 3.234 -5.436 1.00 78.44 93 HIS A N 1
ATOM 721 C CA . HIS A 1 93 ? 15.983 4.211 -4.640 1.00 78.44 93 HIS A CA 1
ATOM 722 C C . HIS A 1 93 ? 16.409 3.618 -3.288 1.00 78.44 93 HIS A C 1
ATOM 724 O O . HIS A 1 93 ? 17.589 3.660 -2.944 1.00 78.44 93 HIS A O 1
ATOM 730 N N . ILE A 1 94 ? 15.486 2.971 -2.567 1.00 77.31 94 ILE A N 1
ATOM 731 C CA . ILE A 1 94 ? 15.786 2.279 -1.301 1.00 77.31 94 I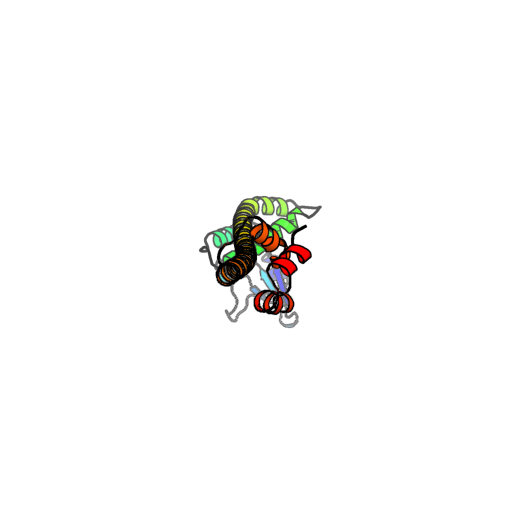LE A CA 1
ATOM 732 C C . ILE A 1 94 ? 16.822 1.169 -1.523 1.00 77.31 94 ILE A C 1
ATOM 734 O O . ILE A 1 94 ? 17.791 1.055 -0.776 1.00 77.31 94 ILE A O 1
ATOM 738 N N . THR A 1 95 ? 16.645 0.363 -2.572 1.00 80.38 95 THR A N 1
ATOM 739 C CA . THR A 1 95 ? 17.548 -0.754 -2.879 1.00 80.38 95 THR A CA 1
ATOM 740 C C . THR A 1 95 ? 18.969 -0.277 -3.179 1.00 80.38 95 THR A C 1
ATOM 742 O O . THR A 1 95 ? 19.922 -0.922 -2.750 1.00 80.38 95 THR A O 1
ATOM 745 N N . ILE A 1 96 ? 19.128 0.836 -3.900 1.00 76.38 96 ILE A N 1
ATOM 746 C CA . ILE A 1 96 ? 20.440 1.418 -4.206 1.00 76.38 96 ILE A CA 1
ATOM 747 C C . ILE A 1 96 ? 21.070 2.008 -2.937 1.00 76.38 96 ILE A C 1
ATOM 749 O O . ILE A 1 96 ? 22.249 1.771 -2.695 1.00 76.38 96 ILE A O 1
ATOM 753 N N . GLN A 1 97 ? 20.297 2.700 -2.091 1.00 71.81 97 GLN A N 1
ATOM 754 C CA . GLN A 1 97 ? 20.803 3.280 -0.837 1.00 71.81 97 GLN A CA 1
ATOM 755 C C . GLN A 1 97 ? 21.368 2.244 0.144 1.00 71.81 97 GLN A C 1
ATOM 757 O O . GLN A 1 97 ? 22.271 2.562 0.910 1.00 71.81 97 GLN A O 1
ATOM 762 N N . VAL A 1 98 ? 20.838 1.020 0.140 1.00 77.44 98 VAL A N 1
ATOM 763 C CA . VAL A 1 98 ? 21.254 -0.056 1.058 1.00 77.44 98 VAL A CA 1
ATOM 764 C C . VAL A 1 98 ? 22.486 -0.824 0.543 1.00 77.44 98 VAL A C 1
ATOM 766 O O . VAL A 1 98 ? 23.025 -1.669 1.251 1.00 77.44 98 VAL A O 1
ATOM 769 N N . ARG A 1 99 ? 22.969 -0.557 -0.679 1.00 77.00 99 ARG A N 1
ATOM 770 C CA . ARG A 1 99 ? 24.156 -1.235 -1.228 1.00 77.00 99 ARG A CA 1
ATOM 771 C C . ARG A 1 99 ? 25.451 -0.659 -0.653 1.00 77.00 99 ARG A C 1
ATOM 773 O O . ARG A 1 99 ? 25.664 0.545 -0.683 1.00 77.00 99 ARG A O 1
ATOM 780 N N . ASP A 1 100 ? 26.373 -1.542 -0.269 1.00 63.72 100 ASP A N 1
ATOM 781 C CA . ASP A 1 100 ? 27.682 -1.165 0.292 1.00 63.72 100 ASP A CA 1
ATOM 782 C C . ASP A 1 100 ? 28.674 -0.577 -0.738 1.00 63.72 100 ASP A C 1
ATOM 784 O O . ASP A 1 100 ? 29.705 -0.028 -0.358 1.00 63.72 100 ASP A O 1
ATOM 788 N N . ASN A 1 101 ? 28.396 -0.687 -2.043 1.00 68.38 101 ASN A N 1
ATOM 789 C CA . ASN A 1 101 ? 29.296 -0.238 -3.113 1.00 68.38 101 ASN A CA 1
ATOM 790 C C . ASN A 1 101 ? 28.529 0.528 -4.203 1.00 68.38 101 ASN A C 1
ATOM 792 O O . ASN A 1 101 ? 28.267 0.004 -5.287 1.00 68.38 101 ASN A O 1
ATOM 796 N N . ILE A 1 102 ? 28.120 1.751 -3.866 1.00 73.19 102 ILE A N 1
ATOM 797 C CA . ILE A 1 102 ? 27.422 2.684 -4.758 1.00 73.19 102 ILE A CA 1
ATOM 798 C C . ILE A 1 102 ? 28.446 3.283 -5.733 1.00 73.19 102 ILE A C 1
ATOM 800 O O . ILE A 1 102 ? 29.449 3.852 -5.301 1.00 73.19 102 ILE A O 1
ATOM 804 N N . ASN A 1 103 ? 28.206 3.153 -7.039 1.00 77.88 103 ASN A N 1
ATOM 805 C CA . ASN A 1 103 ? 29.050 3.775 -8.067 1.00 77.88 103 ASN A CA 1
ATOM 806 C C . ASN A 1 103 ? 28.621 5.238 -8.345 1.00 77.88 103 ASN A C 1
ATOM 808 O O . ASN A 1 103 ? 27.624 5.716 -7.809 1.00 77.88 103 ASN A O 1
ATOM 812 N N . GLU A 1 104 ? 29.378 5.971 -9.167 1.00 72.81 104 GLU A N 1
ATOM 813 C CA . GLU A 1 104 ? 29.071 7.377 -9.495 1.00 72.81 104 GLU A CA 1
ATOM 814 C C . GLU A 1 104 ? 27.717 7.542 -10.216 1.00 72.81 104 GLU A C 1
ATOM 816 O O . GLU A 1 104 ? 26.964 8.459 -9.887 1.00 72.81 104 GLU A O 1
ATOM 821 N N . ASP A 1 105 ? 27.360 6.617 -11.117 1.00 69.00 105 ASP A N 1
ATOM 822 C CA . ASP A 1 105 ? 26.066 6.619 -11.821 1.00 69.00 105 ASP A CA 1
ATOM 823 C C . ASP A 1 105 ? 24.890 6.442 -10.835 1.00 69.00 105 ASP A C 1
ATOM 825 O O . ASP A 1 105 ? 23.858 7.106 -10.947 1.00 69.00 105 ASP A O 1
ATOM 829 N N . ASP A 1 106 ? 25.054 5.572 -9.834 1.00 70.12 106 ASP A N 1
ATOM 830 C CA . ASP A 1 106 ? 24.078 5.314 -8.778 1.00 70.12 106 ASP A CA 1
ATOM 831 C C . ASP A 1 106 ? 23.930 6.544 -7.864 1.00 70.12 106 ASP A C 1
ATOM 833 O O . ASP A 1 106 ? 22.815 6.881 -7.466 1.00 70.12 106 ASP A O 1
ATOM 837 N N . GLN A 1 107 ? 25.022 7.255 -7.549 1.00 67.62 107 GLN A N 1
ATOM 838 C CA . GLN A 1 107 ? 24.966 8.500 -6.769 1.00 67.62 107 GLN A CA 1
ATOM 839 C C . GLN A 1 107 ? 24.220 9.611 -7.512 1.00 67.62 107 GLN A C 1
ATOM 841 O O . GLN A 1 107 ? 23.377 10.292 -6.922 1.00 67.62 107 GLN A O 1
ATOM 846 N N . GLU A 1 108 ? 24.501 9.785 -8.803 1.00 69.88 108 GLU A N 1
ATOM 847 C CA . GLU A 1 108 ? 23.813 10.764 -9.643 1.00 69.88 108 GLU A CA 1
ATOM 848 C C . GLU A 1 108 ? 22.314 10.441 -9.748 1.00 69.88 108 GLU A C 1
ATOM 850 O O . GLU A 1 108 ? 21.464 11.328 -9.608 1.00 69.88 108 GLU A O 1
ATOM 855 N N . LEU A 1 109 ? 21.979 9.159 -9.919 1.00 69.25 109 LEU A N 1
ATOM 856 C CA . LEU A 1 109 ? 20.602 8.678 -9.945 1.00 69.25 109 LEU A CA 1
ATOM 857 C C . LEU A 1 109 ? 19.879 8.926 -8.615 1.00 69.25 109 LEU A C 1
ATOM 859 O O . LEU A 1 109 ? 18.752 9.422 -8.614 1.00 69.25 109 LEU A O 1
ATOM 863 N N . LEU A 1 110 ? 20.522 8.633 -7.481 1.00 72.19 110 LEU A N 1
ATOM 864 C CA . LEU A 1 110 ? 19.965 8.897 -6.152 1.00 72.19 110 LEU A CA 1
ATOM 865 C C . LEU A 1 110 ? 19.677 10.390 -5.941 1.00 72.19 110 LEU A C 1
ATOM 867 O O . LEU A 1 110 ? 18.599 10.744 -5.456 1.00 72.19 110 LEU A O 1
ATOM 871 N N . MET A 1 111 ? 20.591 11.284 -6.338 1.00 68.06 111 MET A N 1
ATOM 872 C CA . MET A 1 111 ? 20.363 12.732 -6.223 1.00 68.06 111 MET A CA 1
ATOM 873 C C . MET A 1 111 ? 19.166 13.191 -7.062 1.00 68.06 111 MET A C 1
ATOM 875 O O . MET A 1 111 ? 18.351 13.983 -6.589 1.00 68.06 111 MET A O 1
ATOM 879 N N . LYS A 1 112 ? 19.023 12.668 -8.285 1.00 69.38 112 LYS A N 1
ATOM 880 C CA . LYS A 1 112 ? 17.924 13.025 -9.197 1.00 69.38 112 LYS A CA 1
ATOM 881 C C . LYS A 1 112 ? 16.575 12.461 -8.759 1.00 69.38 112 LYS A C 1
ATOM 883 O O . LYS A 1 112 ? 15.561 13.133 -8.912 1.00 69.38 112 LYS A O 1
ATOM 888 N N . LEU A 1 113 ? 16.553 11.253 -8.196 1.00 70.56 113 LEU A N 1
ATOM 889 C CA . LEU A 1 113 ? 15.329 10.607 -7.711 1.00 70.56 113 LEU A CA 1
ATOM 890 C C . LEU A 1 113 ? 14.906 11.072 -6.314 1.00 70.56 113 LEU A C 1
ATOM 892 O O . LEU A 1 113 ? 13.754 10.855 -5.935 1.00 70.56 113 LEU A O 1
ATOM 896 N N . SER A 1 114 ? 15.785 11.746 -5.566 1.00 72.94 114 SER A N 1
ATOM 897 C CA . SER A 1 114 ? 15.500 12.221 -4.207 1.00 72.94 114 SER A CA 1
ATOM 898 C C . SER A 1 114 ? 14.188 13.020 -4.091 1.00 72.94 114 SER A C 1
ATOM 900 O O . SER A 1 114 ? 13.406 12.707 -3.196 1.00 72.94 114 SER A O 1
ATOM 902 N N . PRO A 1 115 ? 13.851 13.985 -4.975 1.00 76.44 115 PRO A N 1
ATOM 903 C CA . PRO A 1 115 ? 12.592 14.733 -4.866 1.00 76.44 115 PRO A CA 1
ATOM 904 C C . PRO A 1 115 ? 11.337 13.897 -5.158 1.00 76.44 115 PRO A C 1
ATOM 906 O O . PRO A 1 115 ? 10.275 14.157 -4.593 1.00 76.44 115 PRO A O 1
ATOM 909 N N . VAL A 1 116 ? 11.430 12.911 -6.057 1.00 76.56 116 VAL A N 1
ATOM 910 C CA . VAL A 1 116 ? 10.332 11.970 -6.348 1.00 76.56 116 VAL A CA 1
ATOM 911 C C . VAL A 1 116 ? 10.117 11.051 -5.149 1.00 76.56 116 VAL A C 1
ATOM 913 O O . VAL A 1 116 ? 8.994 10.908 -4.675 1.00 76.56 116 VAL A O 1
ATOM 916 N N . TYR A 1 117 ? 11.205 10.500 -4.606 1.00 76.06 117 TYR A N 1
ATOM 917 C CA . TYR A 1 117 ? 11.178 9.651 -3.420 1.00 76.06 117 TYR A CA 1
ATOM 918 C C . TYR A 1 117 ? 10.642 10.384 -2.184 1.00 76.06 117 TYR A C 1
ATOM 920 O O . TYR A 1 117 ? 9.807 9.837 -1.468 1.00 76.06 117 TYR A O 1
ATOM 928 N N . LEU A 1 118 ? 11.092 11.619 -1.931 1.00 79.31 118 LEU A N 1
ATOM 929 C CA . LEU A 1 118 ? 10.642 12.411 -0.784 1.00 79.31 118 LEU A CA 1
ATOM 930 C C . LEU A 1 118 ? 9.140 12.692 -0.845 1.00 79.31 118 LEU A C 1
ATOM 932 O O . LEU A 1 118 ? 8.455 12.446 0.142 1.00 79.31 118 LEU A O 1
ATOM 936 N N . ARG A 1 119 ? 8.622 13.112 -2.006 1.00 80.94 119 ARG A N 1
ATOM 937 C CA . ARG A 1 119 ? 7.178 13.326 -2.188 1.00 80.94 119 ARG A CA 1
ATOM 938 C C . ARG A 1 119 ? 6.383 12.042 -2.006 1.00 80.94 119 ARG A C 1
ATOM 940 O O . ARG A 1 119 ? 5.447 12.024 -1.219 1.00 80.94 119 ARG A O 1
ATOM 947 N N . TRP A 1 120 ? 6.796 10.956 -2.658 1.00 81.81 120 TRP A N 1
ATOM 948 C CA . TRP A 1 120 ? 6.133 9.660 -2.503 1.00 81.81 120 TRP A CA 1
ATOM 949 C C . TRP A 1 120 ? 6.116 9.196 -1.039 1.00 81.81 120 TRP A C 1
ATOM 951 O O . TRP A 1 120 ? 5.114 8.671 -0.554 1.00 81.81 120 TRP A O 1
ATOM 961 N N . ARG A 1 121 ? 7.211 9.428 -0.303 1.00 81.69 121 ARG A N 1
ATOM 962 C CA . ARG A 1 121 ? 7.314 9.115 1.125 1.00 81.69 121 ARG A CA 1
ATOM 963 C C . ARG A 1 121 ? 6.374 9.973 1.970 1.00 81.69 121 ARG A C 1
ATOM 965 O O . ARG A 1 121 ? 5.764 9.432 2.887 1.00 81.69 121 ARG A O 1
ATOM 972 N N . GLU A 1 122 ? 6.289 11.274 1.705 1.00 85.62 122 GLU A N 1
ATOM 973 C CA . GLU A 1 122 ? 5.372 12.187 2.398 1.00 85.62 122 GLU A CA 1
ATOM 974 C C . GLU A 1 122 ? 3.915 11.787 2.152 1.00 85.62 122 GLU A C 1
ATOM 976 O O . GLU A 1 122 ? 3.190 11.550 3.115 1.00 85.62 122 GLU A O 1
ATOM 981 N N . GLU A 1 123 ? 3.523 11.591 0.891 1.00 84.44 123 GLU A N 1
ATOM 982 C CA . GLU A 1 123 ? 2.172 11.162 0.502 1.00 84.44 123 GLU A CA 1
ATOM 983 C C . GLU A 1 123 ? 1.796 9.828 1.169 1.00 84.44 123 GLU A C 1
ATOM 985 O O . GLU A 1 123 ? 0.761 9.711 1.828 1.00 84.44 123 GLU A O 1
ATOM 990 N N . THR A 1 124 ? 2.681 8.830 1.090 1.00 82.81 124 THR A N 1
ATOM 991 C CA . THR A 1 124 ? 2.443 7.507 1.690 1.00 82.81 124 THR A CA 1
ATOM 992 C C . THR A 1 124 ? 2.372 7.575 3.219 1.00 82.81 124 THR A C 1
ATOM 994 O O . THR A 1 124 ? 1.596 6.849 3.847 1.00 82.81 124 THR A O 1
ATOM 997 N N . LEU A 1 125 ? 3.172 8.444 3.846 1.00 87.50 125 LEU A N 1
ATOM 998 C CA . LEU A 1 125 ? 3.146 8.650 5.292 1.00 87.50 125 LEU A CA 1
ATOM 999 C C . LEU A 1 125 ? 1.838 9.313 5.730 1.00 87.50 125 LEU A C 1
ATOM 1001 O O . LEU A 1 125 ? 1.229 8.857 6.699 1.00 87.50 125 LEU A O 1
ATOM 1005 N N . GLU A 1 126 ? 1.393 10.350 5.022 1.00 90.06 126 GLU A N 1
ATOM 1006 C CA . GLU A 1 126 ? 0.119 11.017 5.289 1.00 90.06 126 GLU A CA 1
ATOM 1007 C C . GLU A 1 126 ? -1.056 10.048 5.157 1.00 90.06 126 GLU A C 1
ATOM 1009 O O . GLU A 1 126 ? -1.878 9.954 6.073 1.00 90.06 126 GLU A O 1
ATOM 1014 N N . GLU A 1 127 ? -1.106 9.263 4.078 1.00 88.19 127 GLU A N 1
ATOM 1015 C CA . GLU A 1 127 ? -2.123 8.224 3.909 1.00 88.19 127 GLU A CA 1
ATOM 1016 C C . GLU A 1 127 ? -2.088 7.194 5.043 1.00 88.19 127 GLU A C 1
ATOM 1018 O O . GLU A 1 127 ? -3.133 6.817 5.583 1.00 88.19 127 GLU A O 1
ATOM 1023 N N . GLY A 1 128 ? -0.893 6.746 5.434 1.00 91.19 128 GLY A N 1
ATOM 1024 C CA . GLY A 1 128 ? -0.707 5.808 6.538 1.00 91.19 128 GLY A CA 1
ATOM 1025 C C . GLY A 1 128 ? -1.232 6.360 7.865 1.00 91.19 128 GLY A C 1
ATOM 1026 O O . GLY A 1 128 ? -1.948 5.661 8.586 1.00 91.19 128 GLY A O 1
ATOM 1027 N N . ILE A 1 129 ? -0.941 7.630 8.162 1.00 93.62 129 ILE A N 1
ATOM 1028 C CA . ILE A 1 129 ? -1.441 8.330 9.352 1.00 93.62 129 ILE A CA 1
ATOM 1029 C C . ILE A 1 129 ? -2.967 8.433 9.307 1.00 93.62 129 ILE A C 1
ATOM 1031 O O . ILE A 1 129 ? -3.631 8.085 10.284 1.00 93.62 129 ILE A O 1
ATOM 1035 N N . GLN A 1 130 ? -3.540 8.860 8.180 1.00 92.38 130 GLN A N 1
ATOM 1036 C CA . GLN A 1 130 ? -4.990 8.988 8.030 1.00 92.38 130 GLN A CA 1
ATOM 1037 C C . GLN A 1 130 ? -5.702 7.646 8.223 1.00 92.38 130 GLN A C 1
ATOM 1039 O O . GLN A 1 130 ? -6.667 7.569 8.989 1.00 92.38 130 GLN A O 1
ATOM 1044 N N . ARG A 1 131 ? -5.206 6.576 7.589 1.00 91.88 131 ARG A N 1
ATOM 1045 C CA . ARG A 1 131 ? -5.753 5.219 7.747 1.00 91.88 131 ARG A CA 1
ATOM 1046 C C . ARG A 1 131 ? -5.642 4.744 9.195 1.00 91.88 131 ARG A C 1
ATOM 1048 O O . ARG A 1 131 ? -6.617 4.220 9.731 1.00 91.88 131 ARG A O 1
ATOM 1055 N N . GLY A 1 132 ? -4.501 4.973 9.847 1.00 95.06 132 GLY A N 1
ATOM 1056 C CA . GLY A 1 132 ? -4.291 4.621 11.253 1.00 95.06 132 GLY A CA 1
ATOM 1057 C C . GLY A 1 132 ? -5.254 5.344 12.199 1.00 95.06 132 GLY A C 1
ATOM 1058 O O . GLY A 1 132 ? -5.861 4.712 13.062 1.00 95.06 132 GLY A O 1
ATOM 1059 N N . ILE A 1 133 ? -5.464 6.649 11.999 1.00 96.12 133 ILE A N 1
ATOM 1060 C CA . ILE A 1 133 ? -6.426 7.444 12.777 1.00 96.12 133 ILE A CA 1
ATOM 1061 C C . ILE A 1 133 ? -7.852 6.933 12.558 1.00 96.12 133 ILE A C 1
ATOM 1063 O O . ILE A 1 133 ? -8.576 6.719 13.530 1.00 96.12 133 ILE A O 1
ATOM 1067 N N . GLN A 1 134 ? -8.260 6.704 11.307 1.00 94.31 134 GLN A N 1
ATOM 1068 C CA . GLN A 1 134 ? -9.600 6.198 10.996 1.00 94.31 134 GLN A CA 1
ATOM 1069 C C . GLN A 1 134 ? -9.860 4.840 11.654 1.00 94.31 134 GLN A C 1
ATOM 1071 O O . GLN A 1 134 ? -10.890 4.663 12.306 1.00 94.31 134 GLN A O 1
ATOM 1076 N N . GLN A 1 135 ? -8.913 3.905 11.540 1.00 92.75 135 GLN A N 1
ATOM 1077 C CA . GLN A 1 135 ? -9.015 2.592 12.175 1.00 92.75 135 GLN A CA 1
ATOM 1078 C C . GLN A 1 135 ? -9.072 2.706 13.703 1.00 92.75 135 GLN A C 1
ATOM 1080 O O . GLN A 1 135 ? -9.928 2.080 14.329 1.00 92.75 135 GLN A O 1
ATOM 1085 N N . GLY A 1 136 ? -8.216 3.539 14.303 1.00 96.62 136 GLY A N 1
ATOM 1086 C CA . GLY A 1 136 ? -8.191 3.761 15.749 1.00 96.62 136 GLY A CA 1
ATOM 1087 C C . GLY A 1 136 ? -9.496 4.356 16.283 1.00 96.62 136 GLY A C 1
ATOM 1088 O O . GLY A 1 136 ? -10.040 3.865 17.271 1.00 96.62 136 GLY A O 1
ATOM 1089 N N . ILE A 1 137 ? -10.050 5.365 15.601 1.00 97.06 137 ILE A N 1
ATOM 1090 C CA . ILE A 1 137 ? -11.345 5.967 15.954 1.00 97.06 137 ILE A CA 1
ATOM 1091 C C . ILE A 1 137 ? -12.467 4.937 15.824 1.00 97.06 137 ILE A C 1
ATOM 1093 O O . ILE A 1 137 ? -13.287 4.807 16.731 1.00 97.06 137 ILE A O 1
ATOM 1097 N N . GLN A 1 138 ? -12.506 4.182 14.724 1.00 95.00 138 GLN A N 1
ATOM 1098 C CA . GLN A 1 138 ? -13.552 3.189 14.493 1.00 95.00 138 GLN A CA 1
ATOM 1099 C C . GLN A 1 138 ? -13.548 2.102 15.575 1.00 95.00 138 GLN A C 1
ATOM 1101 O O . GLN A 1 138 ? -14.602 1.786 16.130 1.00 95.00 138 GLN A O 1
ATOM 1106 N N . GLN A 1 139 ? -12.371 1.572 15.915 1.00 93.44 139 GLN A N 1
ATOM 1107 C CA . GLN A 1 139 ? -12.221 0.588 16.986 1.00 93.44 139 GLN A CA 1
ATOM 1108 C C . GLN A 1 139 ? -12.595 1.177 18.351 1.00 93.44 139 GLN A C 1
ATOM 1110 O O . GLN A 1 139 ? -13.347 0.553 19.102 1.00 93.44 139 GLN A O 1
ATOM 1115 N N . GLY A 1 140 ? -12.133 2.394 18.653 1.00 96.88 140 GLY A N 1
ATOM 1116 C CA . GLY A 1 140 ? -12.435 3.080 19.909 1.00 96.88 140 GLY A CA 1
ATOM 1117 C C . GLY A 1 140 ? -13.930 3.336 20.099 1.00 96.88 140 GLY A C 1
ATOM 1118 O O . GLY A 1 140 ? -14.470 3.060 21.170 1.00 96.88 140 GLY A O 1
ATOM 1119 N N . ILE A 1 141 ? -14.627 3.792 19.053 1.00 97.19 141 ILE A N 1
ATOM 1120 C CA . ILE A 1 141 ? -16.081 4.001 19.084 1.00 97.19 141 ILE A CA 1
ATOM 1121 C C . ILE A 1 141 ? -16.809 2.674 19.282 1.00 97.19 141 ILE A C 1
ATOM 1123 O O . ILE A 1 141 ? -17.681 2.593 20.142 1.00 97.19 141 ILE A O 1
ATOM 1127 N N . GLN A 1 142 ? -16.460 1.627 18.528 1.00 94.44 142 GLN A N 1
ATOM 1128 C CA . GLN A 1 142 ? -17.118 0.324 18.662 1.00 94.44 142 GLN A CA 1
ATOM 1129 C C . GLN A 1 142 ? -16.984 -0.235 20.081 1.00 94.44 142 GLN A C 1
ATOM 1131 O O . GLN A 1 142 ? -17.986 -0.615 20.688 1.00 94.44 142 GLN A O 1
ATOM 1136 N N . GLN A 1 143 ? -15.770 -0.224 20.637 1.00 93.44 143 GLN A N 1
ATOM 1137 C CA . GLN A 1 143 ? -15.526 -0.695 21.999 1.00 93.44 143 GLN A CA 1
ATOM 1138 C C . GLN A 1 143 ? -16.244 0.174 23.037 1.00 93.44 143 GLN A C 1
ATOM 1140 O O . GLN A 1 143 ? -16.897 -0.356 23.937 1.00 93.44 143 GLN A O 1
ATOM 1145 N N . GLY A 1 144 ? -16.171 1.500 22.895 1.00 96.44 144 GLY A N 1
ATOM 1146 C CA . GLY A 1 144 ? -16.813 2.441 23.811 1.00 96.44 144 GLY A CA 1
ATOM 1147 C C . GLY A 1 144 ? -18.335 2.305 23.825 1.00 96.44 144 GLY A C 1
ATOM 1148 O O . GLY A 1 144 ? -18.938 2.238 24.896 1.00 96.44 144 GLY A O 1
ATOM 1149 N N . VAL A 1 145 ? -18.963 2.192 22.651 1.00 97.12 145 VAL A N 1
ATOM 1150 C CA . VAL A 1 145 ? -20.413 1.987 22.520 1.00 97.12 145 VAL A CA 1
ATOM 1151 C C . VAL A 1 145 ? -20.823 0.641 23.108 1.00 97.12 145 VAL A C 1
ATOM 1153 O O . VAL A 1 145 ? -21.781 0.583 23.874 1.00 97.12 145 VAL A O 1
ATOM 1156 N N . GLN A 1 146 ? -20.092 -0.436 22.815 1.00 94.81 146 GLN A N 1
ATOM 1157 C CA . GLN A 1 146 ? -20.423 -1.764 23.330 1.00 94.81 146 GLN A CA 1
ATOM 1158 C C . GLN A 1 146 ? -20.340 -1.822 24.862 1.00 94.81 146 GLN A C 1
ATOM 1160 O O . GLN A 1 146 ? -21.270 -2.307 25.509 1.00 94.81 146 GLN A O 1
ATOM 1165 N N . GLN A 1 147 ? -19.273 -1.275 25.453 1.00 93.81 147 GLN A N 1
ATOM 1166 C CA . GLN A 1 147 ? -19.135 -1.187 26.909 1.00 93.81 147 GLN A CA 1
ATOM 1167 C C . GLN A 1 147 ? -20.198 -0.275 27.530 1.00 93.81 147 GLN A C 1
ATOM 1169 O O . GLN A 1 147 ? -20.755 -0.601 28.579 1.00 93.81 147 GLN A O 1
ATOM 1174 N N . GLY A 1 148 ? -20.498 0.854 26.882 1.00 96.12 148 GLY A N 1
ATOM 1175 C CA . GLY A 1 148 ? -21.524 1.794 27.326 1.00 96.12 148 GLY A CA 1
ATOM 1176 C C . GLY A 1 148 ? -22.913 1.161 27.362 1.00 96.12 148 GLY A C 1
ATOM 1177 O O . GLY A 1 148 ? -23.602 1.264 28.374 1.00 96.12 148 GLY A O 1
ATOM 1178 N N . ILE A 1 149 ? -23.296 0.444 26.301 1.00 96.62 149 ILE A N 1
ATOM 1179 C CA . ILE A 1 149 ? -24.573 -0.277 26.230 1.00 96.62 149 ILE A CA 1
ATOM 1180 C C . ILE A 1 149 ? -24.634 -1.365 27.301 1.00 96.62 149 ILE A C 1
ATOM 1182 O O . ILE A 1 149 ? -25.613 -1.420 28.037 1.00 96.62 149 ILE A O 1
ATOM 1186 N N . GLN A 1 150 ? -23.597 -2.197 27.442 1.00 94.44 150 GLN A N 1
ATOM 1187 C CA . GLN A 1 150 ? -23.590 -3.266 28.448 1.00 94.44 150 GLN A CA 1
ATOM 1188 C C . GLN A 1 150 ? -23.745 -2.721 29.871 1.00 94.44 150 GLN A C 1
ATOM 1190 O O . GLN A 1 150 ? -24.597 -3.199 30.618 1.00 94.44 150 GLN A O 1
ATOM 1195 N N . ARG A 1 151 ? -22.977 -1.685 30.234 1.00 93.69 151 ARG A N 1
ATOM 1196 C CA . ARG A 1 151 ? -23.103 -1.038 31.548 1.00 93.69 151 ARG A CA 1
ATOM 1197 C C . ARG A 1 151 ? -24.477 -0.399 31.732 1.00 93.69 151 ARG A C 1
ATOM 1199 O O . ARG A 1 151 ? -25.058 -0.531 32.803 1.00 93.69 151 ARG A O 1
ATOM 1206 N N . GLY A 1 152 ? -25.000 0.261 30.700 1.00 95.19 152 GLY A N 1
ATOM 1207 C CA . GLY A 1 152 ? -26.320 0.889 30.737 1.00 95.19 152 GLY A CA 1
ATOM 1208 C C . GLY A 1 152 ? -27.449 -0.119 30.947 1.00 95.19 152 GLY A C 1
ATOM 1209 O O . GLY A 1 152 ? -28.325 0.114 31.775 1.00 95.19 152 GLY A O 1
ATOM 1210 N N . VAL A 1 153 ? -27.400 -1.261 30.254 1.00 95.81 153 VAL A N 1
ATOM 1211 C CA . VAL A 1 153 ? -28.372 -2.353 30.415 1.00 95.81 153 VAL A CA 1
ATOM 1212 C C . VAL A 1 153 ? -28.290 -2.944 31.821 1.00 95.81 153 VAL A C 1
ATOM 1214 O O . VAL A 1 153 ? -29.308 -2.995 32.501 1.00 95.81 153 VAL A O 1
ATOM 1217 N N . GLN A 1 154 ? -27.092 -3.292 32.303 1.00 92.25 154 GLN A N 1
ATOM 1218 C CA . GLN A 1 154 ? -26.910 -3.854 33.649 1.00 92.25 154 GLN A CA 1
ATOM 1219 C C . GLN A 1 154 ? -27.394 -2.904 34.754 1.00 92.25 154 GLN A C 1
ATOM 1221 O O . GLN A 1 154 ? -28.102 -3.317 35.670 1.00 92.25 154 GLN A O 1
ATOM 1226 N N . GLN A 1 155 ? -27.054 -1.615 34.660 1.00 93.19 155 GLN A N 1
ATOM 1227 C CA . GLN A 1 155 ? -27.537 -0.605 35.606 1.00 93.19 155 GLN A CA 1
ATOM 1228 C C . GLN A 1 155 ? -29.059 -0.435 35.531 1.00 93.19 155 GLN A C 1
ATOM 1230 O O . GLN A 1 155 ? -29.708 -0.241 36.559 1.00 93.19 155 GLN A O 1
ATOM 1235 N N . GLY A 1 156 ? -29.633 -0.508 34.327 1.00 94.12 156 GLY A N 1
ATOM 1236 C CA . GLY A 1 156 ? -31.076 -0.479 34.116 1.00 94.12 156 GLY A CA 1
ATOM 1237 C C . GLY A 1 156 ? -31.780 -1.658 34.785 1.00 94.12 156 GLY A C 1
ATOM 1238 O O . GLY A 1 156 ? -32.716 -1.449 35.550 1.00 94.12 156 GLY A O 1
ATOM 1239 N N . GLU A 1 157 ? -31.296 -2.879 34.564 1.00 92.00 157 GLU A N 1
ATOM 1240 C CA . GLU A 1 157 ? -31.841 -4.099 35.171 1.00 92.00 157 GLU A CA 1
ATOM 1241 C C . GLU A 1 157 ? -31.778 -4.057 36.701 1.00 92.00 157 GLU A C 1
ATOM 1243 O O . GLU A 1 157 ? -32.776 -4.345 37.363 1.00 92.00 157 GLU A O 1
ATOM 1248 N N . GLN A 1 158 ? -30.648 -3.629 37.275 1.00 90.06 158 GLN A N 1
ATOM 1249 C CA . GLN A 1 158 ? -30.514 -3.474 38.727 1.00 90.06 158 GLN A CA 1
ATOM 1250 C C . GLN A 1 158 ? -31.497 -2.446 39.291 1.00 90.06 158 GLN A C 1
ATOM 1252 O O . GLN A 1 158 ? -32.168 -2.728 40.284 1.00 90.06 158 GLN A O 1
ATOM 1257 N N . ARG A 1 159 ? -31.641 -1.282 38.642 1.00 92.62 159 ARG A N 1
ATOM 1258 C CA . ARG A 1 159 ? -32.611 -0.260 39.067 1.00 92.62 159 ARG A CA 1
ATOM 1259 C C . ARG A 1 159 ? -34.046 -0.765 39.004 1.00 92.62 159 ARG A C 1
ATOM 1261 O O . ARG A 1 159 ? -34.806 -0.524 39.935 1.00 92.62 159 ARG A O 1
ATOM 1268 N N . ILE A 1 160 ? -34.412 -1.473 37.936 1.00 92.06 160 ILE A N 1
ATOM 1269 C CA . ILE A 1 160 ? -35.755 -2.048 37.791 1.00 92.06 160 ILE A CA 1
ATOM 1270 C C . ILE A 1 160 ? -36.005 -3.082 38.893 1.00 92.06 160 ILE A C 1
ATOM 1272 O O . ILE A 1 160 ? -37.056 -3.052 39.532 1.00 92.06 160 ILE A O 1
ATOM 1276 N N . LYS A 1 161 ? -35.034 -3.963 39.161 1.00 91.12 161 LYS A N 1
ATOM 1277 C CA . LYS A 1 161 ? -35.131 -4.970 40.224 1.00 91.12 161 LYS A CA 1
ATOM 1278 C C . LYS A 1 161 ? -35.296 -4.326 41.602 1.00 91.12 161 LYS A C 1
ATOM 1280 O O . LYS A 1 161 ? -36.149 -4.754 42.373 1.00 91.12 161 LYS A O 1
ATOM 1285 N N . GLN A 1 162 ? -34.538 -3.269 41.886 1.00 91.44 162 GLN A N 1
ATOM 1286 C CA . GLN A 1 162 ? -34.642 -2.519 43.138 1.00 91.44 162 GLN A CA 1
ATOM 1287 C C . GLN A 1 162 ? -36.025 -1.890 43.300 1.00 91.44 162 GLN A C 1
ATOM 1289 O O . GLN A 1 162 ? -36.693 -2.123 44.304 1.00 91.44 162 GLN A O 1
ATOM 1294 N N . GLN A 1 163 ? -36.491 -1.170 42.279 1.00 91.94 163 GLN A N 1
ATOM 1295 C CA . GLN A 1 163 ? -37.816 -0.550 42.283 1.00 91.94 163 GLN A CA 1
ATOM 1296 C C . GLN A 1 163 ? -38.936 -1.583 42.443 1.00 91.94 163 GLN A C 1
ATOM 1298 O O . GLN A 1 163 ? -39.950 -1.304 43.080 1.00 91.94 163 GLN A O 1
ATOM 1303 N N . MET A 1 164 ? -38.772 -2.783 41.880 1.00 90.94 164 MET A N 1
ATOM 1304 C CA . MET A 1 164 ? -39.730 -3.874 42.048 1.00 90.94 164 MET A CA 1
ATOM 1305 C C . MET A 1 164 ? -39.813 -4.329 43.510 1.00 90.94 164 MET A C 1
ATOM 1307 O O . MET A 1 164 ? -40.921 -4.470 44.027 1.00 90.94 164 MET A O 1
ATOM 1311 N N . ILE A 1 165 ? -38.668 -4.527 44.174 1.00 90.88 165 ILE A N 1
ATOM 1312 C CA . ILE A 1 165 ? -38.607 -4.914 45.592 1.00 90.88 165 ILE A CA 1
ATOM 1313 C C . ILE A 1 165 ? -39.227 -3.816 46.462 1.00 90.88 165 ILE A C 1
ATOM 1315 O O . ILE A 1 165 ? -40.128 -4.102 47.248 1.00 90.88 165 ILE A O 1
ATOM 1319 N N . GLU A 1 166 ? -38.808 -2.561 46.272 1.00 91.19 166 GLU A N 1
ATOM 1320 C CA . GLU A 1 166 ? -39.332 -1.399 47.001 1.00 91.19 166 GLU A CA 1
ATOM 1321 C C . GLU A 1 166 ? -40.858 -1.306 46.885 1.00 91.19 166 GLU A C 1
ATOM 1323 O O . GLU A 1 166 ? -41.567 -1.269 47.893 1.00 91.19 166 GLU A O 1
ATOM 1328 N N . ASN A 1 167 ? -41.386 -1.341 45.658 1.00 90.50 167 ASN A N 1
ATOM 1329 C CA . ASN A 1 167 ? -42.825 -1.261 45.423 1.00 90.50 167 ASN A CA 1
ATOM 1330 C C . ASN A 1 167 ? -43.577 -2.430 46.057 1.00 90.50 167 ASN A C 1
ATOM 1332 O O . ASN A 1 167 ? -44.644 -2.229 46.638 1.00 90.50 167 ASN A O 1
ATOM 1336 N N . PHE A 1 168 ? -43.037 -3.645 45.961 1.00 90.56 168 PHE A N 1
ATOM 1337 C CA . PHE A 1 168 ? -43.686 -4.823 46.518 1.00 90.56 168 PHE A CA 1
ATOM 1338 C C . PHE A 1 168 ? -43.770 -4.745 48.047 1.00 90.56 168 PHE A C 1
ATOM 1340 O O . PHE A 1 168 ? -44.853 -4.913 48.612 1.00 90.56 168 PHE A O 1
ATOM 1347 N N . LEU A 1 169 ? -42.653 -4.441 48.716 1.00 89.12 169 LEU A N 1
ATOM 1348 C CA . LEU A 1 169 ? -42.604 -4.288 50.172 1.00 89.12 169 LEU A CA 1
ATOM 1349 C C . LEU A 1 169 ? -43.536 -3.165 50.641 1.00 89.12 169 LEU A C 1
ATOM 1351 O O . LEU A 1 169 ? -44.284 -3.349 51.602 1.00 89.12 169 LEU A O 1
ATOM 1355 N N . ASN A 1 170 ? -43.566 -2.040 49.922 1.00 89.88 170 ASN A N 1
ATOM 1356 C CA . ASN A 1 170 ? -44.444 -0.920 50.246 1.00 89.88 170 ASN A CA 1
ATOM 1357 C C . ASN A 1 170 ? -45.934 -1.279 50.111 1.00 89.88 170 ASN A C 1
ATOM 1359 O O . ASN A 1 170 ? -46.734 -0.925 50.971 1.00 89.88 170 ASN A O 1
ATOM 1363 N N . VAL A 1 171 ? -46.323 -2.025 49.070 1.00 89.69 171 VAL A N 1
ATOM 1364 C CA . VAL A 1 171 ? -47.710 -2.497 48.901 1.00 89.69 171 VAL A CA 1
ATOM 1365 C C . VAL A 1 171 ? -48.098 -3.491 49.994 1.00 89.69 171 VAL A C 1
ATOM 1367 O O . VAL A 1 171 ? -49.229 -3.458 50.477 1.00 89.69 171 VAL A O 1
ATOM 1370 N N . ARG A 1 172 ? -47.181 -4.381 50.390 1.00 86.06 172 ARG A N 1
ATOM 1371 C CA . ARG A 1 172 ? -47.496 -5.463 51.327 1.00 86.06 172 ARG A CA 1
ATOM 1372 C C . ARG A 1 172 ? -47.508 -5.026 52.791 1.00 86.06 172 ARG A C 1
ATOM 1374 O O . ARG A 1 172 ? -48.317 -5.533 53.564 1.00 86.06 172 ARG A O 1
ATOM 1381 N N . PHE A 1 173 ? -46.615 -4.112 53.164 1.00 87.50 173 PHE A N 1
ATOM 1382 C CA . PHE A 1 173 ? -46.410 -3.674 54.549 1.00 87.50 173 PHE A CA 1
ATOM 1383 C C . PHE A 1 173 ? -46.832 -2.217 54.792 1.00 87.50 173 PHE A C 1
ATOM 1385 O O . PHE A 1 173 ? -46.795 -1.745 55.924 1.00 87.50 173 PHE A O 1
ATOM 1392 N N . GLY A 1 174 ? -47.278 -1.507 53.752 1.00 81.31 174 GLY A N 1
ATOM 1393 C CA . GLY A 1 174 ? -47.863 -0.166 53.826 1.00 81.31 174 GLY A CA 1
ATOM 1394 C C . GLY A 1 174 ? -46.852 0.984 53.885 1.00 81.31 174 GLY A C 1
ATOM 1395 O O . GLY A 1 174 ? -47.145 2.061 53.368 1.00 81.31 174 GLY A O 1
ATOM 1396 N N . SER A 1 175 ? -45.676 0.777 54.483 1.00 83.31 175 SER A N 1
ATOM 1397 C CA . SER A 1 175 ? -44.584 1.757 54.492 1.00 83.31 175 SER A CA 1
ATOM 1398 C C . SER A 1 175 ? -43.213 1.089 54.527 1.00 83.31 175 SER A C 1
ATOM 1400 O O . SER A 1 175 ? -42.999 0.157 55.299 1.00 83.31 175 SER A O 1
ATOM 1402 N N . LEU A 1 176 ? -42.274 1.619 53.743 1.00 84.75 176 LEU A N 1
ATOM 1403 C CA . LEU A 1 176 ? -40.848 1.291 53.816 1.00 84.75 176 LEU A CA 1
ATOM 1404 C C . LEU A 1 176 ? -40.193 2.076 54.958 1.00 84.75 176 LEU A C 1
ATOM 1406 O O . LEU A 1 176 ? -39.813 3.235 54.796 1.00 84.75 176 LEU A O 1
ATOM 1410 N N . ASP A 1 177 ? -40.106 1.453 56.126 1.00 87.69 177 ASP A N 1
ATOM 1411 C CA . ASP A 1 177 ? -39.336 1.973 57.252 1.00 87.69 177 ASP A CA 1
ATOM 1412 C C . ASP A 1 177 ? -37.821 1.718 57.058 1.00 87.69 177 ASP A C 1
ATOM 1414 O O . ASP A 1 177 ? -37.416 0.998 56.140 1.00 87.69 177 ASP A O 1
ATOM 1418 N N . PRO A 1 178 ? -36.944 2.328 57.880 1.00 86.12 178 PRO A N 1
ATOM 1419 C CA . PRO A 1 178 ? -35.498 2.141 57.753 1.00 86.12 178 PRO A CA 1
ATOM 1420 C C . PRO A 1 178 ? -35.049 0.677 57.868 1.00 86.12 178 PRO A C 1
ATOM 1422 O O . PRO A 1 178 ? -34.065 0.300 57.238 1.00 86.12 178 PRO A O 1
ATOM 1425 N N . GLU A 1 179 ? -35.780 -0.141 58.632 1.00 85.88 179 GLU A N 1
ATOM 1426 C CA . GLU A 1 179 ? -35.527 -1.579 58.785 1.00 85.88 179 GLU A CA 1
ATOM 1427 C C . GLU A 1 179 ? -35.759 -2.318 57.457 1.00 85.88 179 GLU A C 1
ATOM 1429 O O . GLU A 1 179 ? -34.906 -3.083 57.012 1.00 85.88 179 GLU A O 1
ATOM 1434 N N . LEU A 1 180 ? -36.869 -2.036 56.766 1.00 85.19 180 LEU A N 1
ATOM 1435 C CA . LEU A 1 180 ? -37.174 -2.618 55.458 1.00 85.19 180 LEU A CA 1
ATOM 1436 C C . LEU A 1 180 ? -36.321 -2.052 54.318 1.00 85.19 180 LEU A C 1
ATOM 1438 O O . LEU A 1 180 ? -36.130 -2.738 53.319 1.00 85.19 180 LEU A O 1
ATOM 1442 N N . LEU A 1 181 ? -35.807 -0.826 54.430 1.00 86.88 181 LEU A N 1
ATOM 1443 C CA . LEU A 1 181 ? -34.871 -0.272 53.443 1.00 86.88 181 LEU A CA 1
ATOM 1444 C C . LEU A 1 181 ? -33.501 -0.957 53.508 1.00 86.88 181 LEU A C 1
ATOM 1446 O O . LEU A 1 181 ? -32.889 -1.187 52.465 1.00 86.88 181 LEU A O 1
ATOM 1450 N N . ALA A 1 182 ? -33.039 -1.313 54.711 1.00 88.06 182 ALA A N 1
ATOM 1451 C CA . ALA A 1 182 ? -31.746 -1.965 54.912 1.00 88.06 182 ALA A CA 1
ATOM 1452 C C . ALA A 1 182 ? -31.672 -3.345 54.234 1.00 88.06 182 ALA A C 1
ATOM 1454 O O . ALA A 1 182 ? -30.634 -3.706 53.687 1.00 88.06 182 ALA A O 1
ATOM 1455 N N . ILE A 1 183 ? -32.787 -4.080 54.182 1.00 89.38 183 ILE A N 1
ATOM 1456 C CA . ILE A 1 183 ? -32.826 -5.428 53.597 1.00 89.38 183 ILE A CA 1
ATOM 1457 C C . ILE A 1 183 ? -32.860 -5.448 52.058 1.00 89.38 183 ILE A C 1
ATOM 1459 O O . ILE A 1 183 ? -32.655 -6.500 51.452 1.00 89.38 183 ILE A O 1
ATOM 1463 N N . ILE A 1 184 ? -33.085 -4.306 51.395 1.00 87.44 184 ILE A N 1
ATOM 1464 C CA . ILE A 1 184 ? -33.227 -4.242 49.928 1.00 87.44 184 ILE A CA 1
ATOM 1465 C C . ILE A 1 184 ? -31.902 -4.537 49.221 1.00 87.44 184 ILE A C 1
ATOM 1467 O O . ILE A 1 184 ? -31.891 -5.283 48.240 1.00 87.44 184 ILE A O 1
ATOM 1471 N N . GLU A 1 185 ? -30.784 -3.999 49.717 1.00 88.19 185 GLU A N 1
ATOM 1472 C CA . GLU A 1 185 ? -29.451 -4.285 49.166 1.00 88.19 185 GLU A CA 1
ATOM 1473 C C . GLU A 1 185 ? -29.101 -5.785 49.220 1.00 88.19 185 GLU A C 1
ATOM 1475 O O . GLU A 1 185 ? -28.744 -6.345 48.178 1.00 88.19 185 GLU A O 1
ATOM 1480 N N . PRO A 1 186 ? -29.256 -6.477 50.366 1.00 89.06 186 PRO A N 1
ATOM 1481 C CA . PRO A 1 186 ? -29.101 -7.929 50.447 1.00 89.06 186 PRO A CA 1
ATOM 1482 C C . PRO A 1 186 ? -30.027 -8.697 49.493 1.00 89.06 186 PRO A C 1
ATOM 1484 O O . PRO A 1 186 ? -29.591 -9.625 48.809 1.00 89.06 186 PRO A O 1
ATOM 1487 N N . MET A 1 187 ? -31.298 -8.293 49.382 1.00 87.62 187 MET A N 1
ATOM 1488 C CA . MET A 1 187 ? -32.276 -8.946 48.500 1.00 87.62 187 MET A CA 1
ATOM 1489 C C . MET A 1 187 ? -31.958 -8.758 47.008 1.00 87.62 187 MET A C 1
ATOM 1491 O O . MET A 1 187 ? -32.274 -9.628 46.192 1.00 87.62 187 MET A O 1
ATOM 1495 N N . LEU A 1 188 ? -31.288 -7.665 46.626 1.00 87.69 188 LEU A N 1
ATOM 1496 C CA . LEU A 1 188 ? -30.844 -7.430 45.250 1.00 87.69 188 LEU A CA 1
ATOM 1497 C C . LEU A 1 188 ? -29.813 -8.454 44.763 1.00 87.69 188 LEU A C 1
ATOM 1499 O O . LEU A 1 188 ? -29.733 -8.683 43.551 1.00 87.69 188 LEU A O 1
ATOM 1503 N N . GLN A 1 189 ? -29.078 -9.099 45.672 1.00 88.69 189 GLN A N 1
ATOM 1504 C CA . GLN A 1 189 ? -28.082 -10.126 45.343 1.00 88.69 189 GLN A CA 1
ATOM 1505 C C . GLN A 1 189 ? -28.699 -11.500 45.037 1.00 88.69 189 GLN A C 1
ATOM 1507 O O . GLN A 1 189 ? -28.039 -12.348 44.443 1.00 88.69 189 GLN A O 1
ATOM 1512 N N . LEU A 1 190 ? -29.964 -11.726 45.407 1.00 88.25 190 LEU A N 1
ATOM 1513 C CA . LEU A 1 190 ? -30.644 -13.010 45.209 1.00 88.25 190 LEU A CA 1
ATOM 1514 C C . LEU A 1 190 ? -31.014 -13.253 43.745 1.00 88.25 190 LEU A C 1
ATOM 1516 O O . LEU A 1 190 ? -31.276 -12.314 42.989 1.00 88.25 190 LEU A O 1
ATOM 1520 N N . SER A 1 191 ? -31.114 -14.516 43.342 1.00 87.69 191 SER A N 1
ATOM 1521 C CA . SER A 1 191 ? -31.653 -14.866 42.023 1.00 87.69 191 SER A CA 1
ATOM 1522 C C . SER A 1 191 ? -33.162 -14.552 41.925 1.00 87.69 191 SER A C 1
ATOM 1524 O O . SER A 1 191 ? -33.854 -14.539 42.949 1.00 87.69 191 SER A O 1
ATOM 1526 N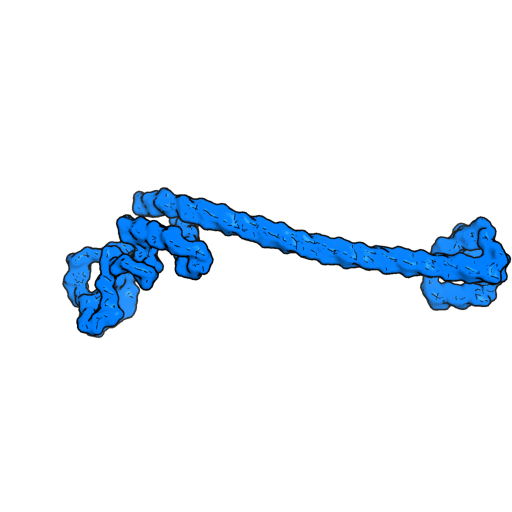 N . PRO A 1 192 ? -33.719 -14.276 40.727 1.00 84.12 192 PRO A N 1
ATOM 1527 C CA . PRO A 1 192 ? -35.164 -14.082 40.547 1.00 84.12 192 PRO A CA 1
ATOM 1528 C C . PRO A 1 192 ? -36.014 -15.244 41.089 1.00 84.12 192 PRO A C 1
ATOM 1530 O O . PRO A 1 192 ? -37.111 -15.023 41.609 1.00 84.12 192 PRO A O 1
ATOM 1533 N N . GLU A 1 193 ? -35.499 -16.470 41.001 1.00 87.44 193 GLU A N 1
ATOM 1534 C CA . GLU A 1 193 ? -36.150 -17.703 41.443 1.00 87.44 193 GLU A CA 1
ATOM 1535 C C . GLU A 1 193 ? -36.269 -17.792 42.969 1.00 87.44 193 GLU A C 1
ATOM 1537 O O . GLU A 1 193 ? -37.247 -18.335 43.476 1.00 87.44 193 GLU A O 1
ATOM 1542 N N . GLU A 1 194 ? -35.306 -17.232 43.702 1.00 87.88 194 GLU A N 1
ATOM 1543 C CA . GLU A 1 194 ? -35.333 -17.151 45.168 1.00 87.88 194 GLU A CA 1
ATOM 1544 C C . GLU A 1 194 ? -36.106 -15.921 45.647 1.00 87.88 194 GLU A C 1
ATOM 1546 O O . GLU A 1 194 ? -36.848 -15.987 46.628 1.00 87.88 194 GLU A O 1
ATOM 1551 N N . LEU A 1 195 ? -35.963 -14.802 44.932 1.00 88.50 195 LEU A N 1
ATOM 1552 C CA . LEU A 1 195 ? -36.570 -13.526 45.288 1.00 88.50 195 LEU A CA 1
ATOM 1553 C C . LEU A 1 195 ? -38.100 -13.559 45.170 1.00 88.50 195 LEU A C 1
ATOM 1555 O O . LEU A 1 195 ? -38.796 -13.051 46.047 1.00 88.50 195 LEU A O 1
ATOM 1559 N N . THR A 1 196 ? -38.639 -14.160 44.105 1.00 86.44 196 THR A N 1
ATOM 1560 C CA . THR A 1 196 ? -40.085 -14.120 43.823 1.00 86.44 196 THR A CA 1
ATOM 1561 C C . THR A 1 196 ? -40.926 -14.831 44.899 1.00 86.44 196 THR A C 1
ATOM 1563 O O . THR A 1 196 ? -41.884 -14.223 45.387 1.00 86.44 196 THR A O 1
ATOM 1566 N N . PRO A 1 197 ? -40.595 -16.067 45.335 1.00 88.69 197 PRO A N 1
ATOM 1567 C CA . PRO A 1 197 ? -41.296 -16.722 46.439 1.00 88.69 197 PRO A CA 1
ATOM 1568 C C . PRO A 1 197 ? -41.152 -15.953 47.753 1.00 88.69 197 PRO A C 1
ATOM 1570 O O . PRO A 1 197 ? -42.145 -15.769 48.449 1.00 88.69 197 PRO A O 1
ATOM 1573 N N . LEU A 1 198 ? -39.948 -15.452 48.061 1.00 87.06 198 LEU A N 1
ATOM 1574 C CA . LEU A 1 198 ? -39.683 -14.679 49.278 1.00 87.06 198 LEU A CA 1
ATOM 1575 C C . LEU A 1 198 ? -40.585 -13.446 49.381 1.00 87.06 198 LEU A C 1
ATOM 1577 O O . LEU A 1 198 ? -41.203 -13.235 50.421 1.00 87.06 198 LEU A O 1
ATOM 1581 N N . LEU A 1 199 ? -40.723 -12.677 48.297 1.00 86.75 199 LEU A N 1
ATOM 1582 C CA . LEU A 1 199 ? -41.621 -11.522 48.263 1.00 86.75 199 LEU A CA 1
ATOM 1583 C C . LEU A 1 199 ? -43.084 -11.940 48.511 1.00 86.75 199 LEU A C 1
ATOM 1585 O O . LEU A 1 199 ? -43.781 -11.336 49.328 1.00 86.75 199 LEU A O 1
ATOM 1589 N N . LEU A 1 200 ? -43.550 -13.009 47.861 1.00 86.00 200 LEU A N 1
ATOM 1590 C CA . LEU A 1 200 ? -44.949 -13.441 47.935 1.00 86.00 200 LEU A CA 1
ATOM 1591 C C . LEU A 1 200 ? -45.343 -14.067 49.281 1.00 86.00 200 LEU A C 1
ATOM 1593 O O . LEU A 1 200 ? -46.461 -13.827 49.737 1.00 86.00 200 LEU A O 1
ATOM 1597 N N . SER A 1 201 ? -44.475 -14.872 49.902 1.00 84.56 201 SER A N 1
ATOM 1598 C CA . SER A 1 201 ? -44.856 -15.710 51.049 1.00 84.56 201 SER A CA 1
ATOM 1599 C C . SER A 1 201 ? -44.267 -15.292 52.395 1.00 84.56 201 SER A C 1
ATOM 1601 O O . SER A 1 201 ? -44.919 -15.532 53.407 1.00 84.56 201 SER A O 1
ATOM 1603 N N . ALA A 1 202 ? -43.079 -14.679 52.445 1.00 86.81 202 ALA A N 1
ATOM 1604 C CA . ALA A 1 202 ? -42.380 -14.435 53.716 1.00 86.81 202 ALA A CA 1
ATOM 1605 C C . ALA A 1 202 ? -43.057 -13.342 54.556 1.00 86.81 202 ALA A C 1
ATOM 1607 O O . ALA A 1 202 ? -43.599 -12.388 53.999 1.00 86.81 202 ALA A O 1
ATOM 1608 N N . SER A 1 203 ? -43.064 -13.442 55.884 1.00 86.94 203 SER A N 1
ATOM 1609 C CA . SER A 1 203 ? -43.556 -12.349 56.742 1.00 86.94 203 SER A CA 1
ATOM 1610 C C . SER A 1 203 ? -42.550 -11.189 56.835 1.00 86.94 203 SER A C 1
ATOM 1612 O O . SER A 1 203 ? -41.406 -11.304 56.394 1.00 86.94 203 SER A O 1
ATOM 1614 N N . ARG A 1 204 ? -42.968 -10.048 57.407 1.00 85.62 204 ARG A N 1
ATOM 1615 C CA . ARG A 1 204 ? -42.059 -8.914 57.664 1.00 85.62 204 ARG A CA 1
ATOM 1616 C C . ARG A 1 204 ? -40.925 -9.349 58.592 1.00 85.62 204 ARG A C 1
ATOM 1618 O O . ARG A 1 204 ? -39.768 -9.046 58.328 1.00 85.62 204 ARG A O 1
ATOM 1625 N N . GLU A 1 205 ? -41.264 -10.076 59.650 1.00 85.25 205 GLU A N 1
ATOM 1626 C CA . GLU A 1 205 ? -40.328 -10.536 60.673 1.00 85.25 205 GLU A CA 1
ATOM 1627 C C . GLU A 1 205 ? -39.307 -11.529 60.102 1.00 85.25 205 GLU A C 1
ATOM 1629 O O . GLU A 1 205 ? -38.119 -11.382 60.363 1.00 85.25 205 GLU A O 1
ATOM 1634 N N . GLU A 1 206 ? -39.738 -12.470 59.254 1.00 85.44 206 GLU A N 1
ATOM 1635 C CA . GLU A 1 206 ? -38.845 -13.440 58.598 1.00 85.44 206 GLU A CA 1
ATOM 1636 C C . GLU A 1 206 ? -37.850 -12.769 57.639 1.00 85.44 206 GLU A C 1
ATOM 1638 O O . GLU A 1 206 ? -36.702 -13.200 57.528 1.00 85.44 206 GLU A O 1
ATOM 1643 N N . LEU A 1 207 ? -38.274 -11.715 56.931 1.00 85.50 207 LEU A N 1
ATOM 1644 C CA . LEU A 1 207 ? -37.390 -10.957 56.041 1.00 85.50 207 LEU A CA 1
ATOM 1645 C C . LEU A 1 207 ? -36.342 -10.162 56.829 1.00 85.50 207 LEU A C 1
ATOM 1647 O O . LEU A 1 207 ? -35.176 -10.146 56.438 1.00 85.50 207 LEU A O 1
ATOM 1651 N N . LEU A 1 208 ? -36.736 -9.545 57.945 1.00 86.38 208 LEU A N 1
ATOM 1652 C CA . LEU A 1 208 ? -35.821 -8.805 58.815 1.00 86.38 208 LEU A CA 1
ATOM 1653 C C . LEU A 1 208 ? -34.842 -9.734 59.542 1.00 86.38 208 LEU A C 1
ATOM 1655 O O . LEU A 1 208 ? -33.661 -9.421 59.618 1.00 86.38 208 LEU A O 1
ATOM 1659 N N . GLU A 1 209 ? -35.291 -10.898 60.012 1.00 86.00 209 GLU A N 1
ATOM 1660 C CA . GLU A 1 209 ? -34.410 -11.889 60.647 1.00 86.00 209 GLU A CA 1
ATOM 1661 C C . GLU A 1 209 ? -33.368 -12.440 59.663 1.00 86.00 209 GLU A C 1
ATOM 1663 O O . GLU A 1 209 ? -32.235 -12.729 60.038 1.00 86.00 209 GLU A O 1
ATOM 1668 N N . ARG A 1 210 ? -33.735 -12.565 58.383 1.00 83.62 210 ARG A N 1
ATOM 1669 C CA . ARG A 1 210 ? -32.870 -13.164 57.364 1.00 83.62 210 ARG A CA 1
ATOM 1670 C C . ARG A 1 210 ? -31.914 -12.180 56.686 1.00 83.62 210 ARG A C 1
ATOM 1672 O O . ARG A 1 210 ? -30.868 -12.614 56.208 1.00 83.62 210 ARG A O 1
ATOM 1679 N N . PHE A 1 211 ? -32.278 -10.902 56.588 1.00 86.44 211 PHE A N 1
ATOM 1680 C CA . PHE A 1 211 ? -31.538 -9.902 55.804 1.00 86.44 211 PHE A CA 1
ATOM 1681 C C . PHE A 1 211 ? -31.207 -8.614 56.573 1.00 86.44 211 PHE A C 1
ATOM 1683 O O . PHE A 1 211 ? -30.618 -7.714 55.984 1.00 86.44 211 PHE A O 1
ATOM 1690 N N . GLY A 1 212 ? -31.613 -8.491 57.840 1.00 77.12 212 GLY A N 1
ATOM 1691 C CA . GLY A 1 212 ? -31.486 -7.270 58.643 1.00 77.12 212 GLY A CA 1
ATOM 1692 C C . GLY A 1 212 ? -30.164 -7.083 59.398 1.00 77.12 212 GLY A C 1
ATOM 1693 O O . GLY A 1 212 ? -30.095 -6.150 60.196 1.00 77.12 212 GLY A O 1
ATOM 1694 N N . GLU A 1 213 ? -29.154 -7.938 59.180 1.00 63.09 213 GLU A N 1
ATOM 1695 C CA . GLU A 1 213 ? -27.778 -7.736 59.687 1.00 63.09 213 GLU A CA 1
ATOM 1696 C C . GLU A 1 213 ? -26.883 -6.986 58.691 1.00 63.09 213 GLU A C 1
ATOM 1698 O O . GLU A 1 213 ? -26.817 -7.406 57.511 1.00 63.09 213 GLU A O 1
#

Sequence (213 aa):
MWILSPSCSARIIDGFGAKLDSSGQWPTGVYFLPKFQNTAIVAINQLPINQDTLWLRVLGKGQTQEQAILELEALPPGNPLRENLTELLASWHITIQVRDNINEDDQELLMKLSPVYLRWREETLEEGIQRGIQQGIQQGIQQGVQQGIQRGVQQGEQRIKQQMIENFLNVRFGSLDPELLAIIEPMLQLSPEELTPLLLSASREELLERFGE

Foldseek 3Di:
DEAEDLADDPCNCVVQVWADDPVPPDFWQWTHGPPVVRYIYRHLVGGDPDPVSLLSQCVHADPSNLSSVVVLVPDDPPDPSSVVSLVVLLVVLVVLVPDPDRDPRSVVSNVSCVVSNVVVVVVVVVVVVVVVVVVVVVVCVVVVVVVVVVVVVVVVVLVVLLVVQLVLCCVVVVDCDPLNVQQSVVLSPDDPVVNVCCSVDPDPVRSSVVRRD

Radius of gyration: 40.41 Å; chains: 1; bounding box: 77×34×102 Å

Secondary structure (DSSP, 8-state):
-EEEESS--HHHHHHTT-EE-TTS-S-TTEEE--TTS--EEEEGGGS-SSHHHHHHHHTS-THHHHHHHHHHHHSPTT-HHHHHHHHHHHHHHHHHHT-SS--HHHHHHHHHHHHHHHHHHHHHHHHHHHHHHHHHHHHHHHHHHHHHHHHHHHHHHHHHHHHHHHHHHHHHHSS--HHHHHTHHHHHTS-HHHHHHHHHH--HHHHHHHH--

pLDDT: mean 87.25, std 6.93, range [63.09, 97.19]